Protein AF-A0A940PSN6-F1 (afdb_monomer_lite)

Secondary structure (DSSP, 8-state):
--HHHHHHHHHTTSS--EEETTEEE--HHHHHHHHHHS-SSPPPPHHHHHHHHHHHTTPPPS--HHHHHHHHHHHHHS-HHHHHHHHHTTS-EEEE---HHHHHTS--TTHHHHT--SSS-EEEEETTHHHHHHHTT--B-TT-SEEEEE--GGGHHHHHHHHHHHHS-HHHHHHHHHHHHHHHHH-

Structure (mmCIF, N/CA/C/O backbone):
data_AF-A0A940PSN6-F1
#
_entry.id   AF-A0A940PSN6-F1
#
loop_
_atom_site.group_PDB
_atom_site.id
_atom_site.type_symbol
_atom_site.label_atom_id
_atom_site.label_alt_id
_atom_site.label_comp_id
_atom_site.label_asym_id
_atom_site.label_entity_id
_atom_site.label_seq_id
_atom_site.pdbx_PDB_ins_code
_atom_site.Cartn_x
_atom_site.Cartn_y
_atom_site.Cartn_z
_atom_site.occupancy
_atom_site.B_iso_or_equiv
_atom_site.auth_seq_id
_atom_site.auth_comp_id
_atom_site.auth_asym_id
_atom_site.auth_atom_id
_atom_site.pdbx_PDB_model_num
ATOM 1 N N . MET A 1 1 ? 0.445 -20.295 -1.455 1.00 65.56 1 MET A N 1
ATOM 2 C CA . MET A 1 1 ? -0.242 -20.171 -2.766 1.00 65.56 1 MET A CA 1
ATOM 3 C C . MET A 1 1 ? 0.219 -21.313 -3.665 1.00 65.56 1 MET A C 1
ATOM 5 O O . MET A 1 1 ? 1.392 -21.641 -3.613 1.00 65.56 1 MET A O 1
ATOM 9 N N . THR A 1 2 ? -0.667 -21.957 -4.428 1.00 77.56 2 THR A N 1
ATOM 10 C CA . THR A 1 2 ? -0.292 -23.116 -5.275 1.00 77.56 2 THR A CA 1
ATOM 11 C C . THR A 1 2 ? 0.055 -22.694 -6.702 1.00 77.56 2 THR A C 1
ATOM 13 O O . THR A 1 2 ? -0.516 -21.730 -7.211 1.00 77.56 2 THR A O 1
ATOM 16 N N . GLU A 1 3 ? 0.918 -23.448 -7.386 1.00 75.75 3 GLU A N 1
ATOM 17 C CA . GLU A 1 3 ? 1.288 -23.205 -8.792 1.00 75.75 3 GLU A CA 1
ATOM 18 C C . GLU A 1 3 ? 0.055 -23.097 -9.710 1.00 75.75 3 GLU A C 1
ATOM 20 O O . GLU A 1 3 ? -0.059 -22.175 -10.517 1.00 75.75 3 GLU A O 1
ATOM 25 N N . ARG A 1 4 ? -0.946 -23.965 -9.507 1.00 76.19 4 ARG A N 1
ATOM 26 C CA . ARG A 1 4 ? -2.218 -23.937 -10.252 1.00 76.19 4 ARG A CA 1
ATOM 27 C C . ARG A 1 4 ? -2.990 -22.623 -10.081 1.00 76.19 4 ARG A C 1
ATOM 29 O O . ARG A 1 4 ? -3.653 -22.180 -11.016 1.00 76.19 4 ARG A O 1
ATOM 36 N N . GLN A 1 5 ? -2.937 -21.999 -8.901 1.00 73.75 5 GLN A N 1
ATOM 37 C CA . GLN A 1 5 ? -3.589 -20.705 -8.658 1.00 73.75 5 GLN A CA 1
ATOM 38 C C . GLN A 1 5 ? -2.875 -19.573 -9.396 1.00 73.75 5 GLN A C 1
ATOM 40 O O . GLN A 1 5 ? -3.548 -18.724 -9.975 1.00 73.75 5 GLN A O 1
ATOM 45 N N . VAL A 1 6 ? -1.541 -19.604 -9.424 1.00 73.06 6 VAL A N 1
ATOM 46 C CA . VAL A 1 6 ? -0.707 -18.632 -10.145 1.00 73.06 6 VAL A CA 1
ATOM 47 C C . VAL A 1 6 ? -0.931 -18.732 -11.648 1.00 73.06 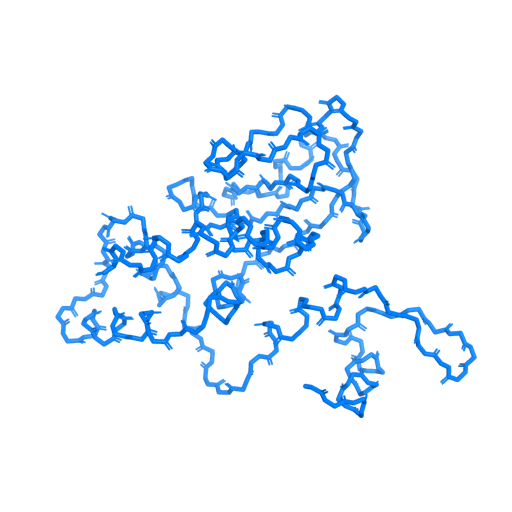6 VAL A C 1
ATOM 49 O O . VAL A 1 6 ? -1.220 -17.731 -12.296 1.00 73.06 6 VAL A O 1
ATOM 52 N N . GLN A 1 7 ? -0.895 -19.948 -12.197 1.00 75.62 7 GLN A N 1
ATOM 53 C CA . GLN A 1 7 ? -1.145 -20.183 -13.620 1.00 75.62 7 GLN A CA 1
ATOM 54 C C . GLN A 1 7 ? -2.556 -19.748 -14.029 1.00 75.62 7 GLN A C 1
ATOM 56 O O . GLN A 1 7 ? -2.727 -19.097 -15.056 1.00 75.62 7 GLN A O 1
ATOM 61 N N . ARG A 1 8 ? -3.576 -20.050 -13.212 1.00 76.88 8 ARG A N 1
ATOM 62 C CA . ARG A 1 8 ? -4.954 -19.606 -13.472 1.00 76.88 8 ARG A CA 1
ATOM 63 C C . ARG A 1 8 ? -5.078 -18.082 -13.413 1.00 76.88 8 ARG A C 1
ATOM 65 O O . ARG A 1 8 ? -5.795 -17.508 -14.226 1.00 76.88 8 ARG A O 1
ATOM 72 N N . ALA A 1 9 ? -4.395 -17.435 -12.471 1.00 70.50 9 ALA A N 1
ATOM 73 C CA . ALA A 1 9 ? -4.379 -15.983 -12.350 1.00 70.50 9 ALA A CA 1
ATOM 74 C C . ALA A 1 9 ? -3.739 -15.315 -13.571 1.00 70.50 9 ALA A C 1
ATOM 76 O O . ALA A 1 9 ? -4.368 -14.435 -14.160 1.00 70.50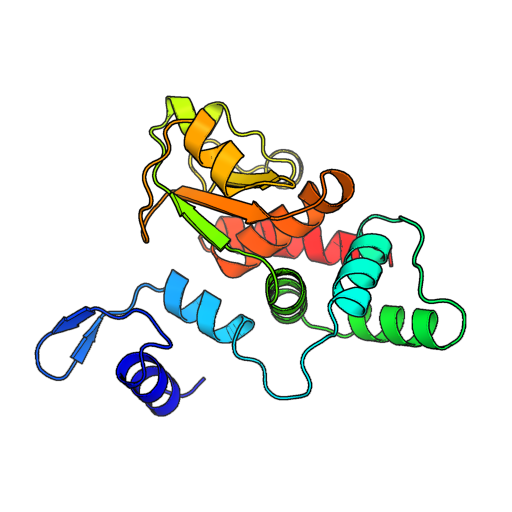 9 ALA A O 1
ATOM 77 N N . ALA A 1 10 ? -2.566 -15.803 -13.988 1.00 72.56 10 ALA A N 1
ATOM 78 C CA . ALA A 1 10 ? -1.859 -15.347 -15.182 1.00 72.56 10 ALA A CA 1
ATOM 79 C C . ALA A 1 10 ? -2.700 -15.552 -16.450 1.00 72.56 10 ALA A C 1
ATOM 81 O O . ALA A 1 10 ? -2.912 -14.617 -17.216 1.00 72.56 10 ALA A O 1
ATOM 82 N N . ALA A 1 11 ? -3.282 -16.743 -16.629 1.00 73.81 11 ALA A N 1
ATOM 83 C CA . ALA A 1 11 ? -4.146 -17.045 -17.771 1.00 73.81 11 ALA A CA 1
ATOM 84 C C . ALA A 1 11 ? -5.416 -16.174 -17.817 1.00 73.81 11 ALA A C 1
ATOM 86 O O . ALA A 1 11 ? -5.918 -15.877 -18.895 1.00 73.81 11 ALA A O 1
ATOM 87 N N . SER A 1 12 ? -5.932 -15.752 -16.657 1.00 71.81 12 SER A N 1
ATOM 88 C CA . SER A 1 12 ? -7.098 -14.863 -16.549 1.00 71.81 12 SER A CA 1
ATOM 89 C C . SER A 1 12 ? -6.772 -13.365 -16.639 1.00 71.81 12 SER A C 1
ATOM 91 O O . SER A 1 12 ? -7.672 -12.551 -16.446 1.00 71.81 12 SER A O 1
ATOM 93 N N . GLY A 1 13 ? -5.503 -12.993 -16.850 1.00 60.91 13 GLY A N 1
ATOM 94 C CA . GLY A 1 13 ? -5.048 -11.596 -16.867 1.00 60.91 13 GLY A CA 1
ATOM 95 C C . GLY A 1 13 ? -5.081 -10.893 -15.503 1.00 60.91 13 GLY A C 1
ATOM 96 O O . GLY A 1 13 ? -4.899 -9.685 -15.430 1.00 60.91 13 GLY A O 1
ATOM 97 N N . ARG A 1 14 ? -5.316 -11.627 -14.405 1.00 61.50 14 ARG A N 1
ATOM 98 C CA . ARG A 1 14 ? -5.317 -11.080 -13.031 1.00 61.50 14 ARG A CA 1
ATOM 99 C C . ARG A 1 14 ? -3.918 -10.943 -12.436 1.00 61.50 14 ARG A C 1
ATOM 101 O O . ARG A 1 14 ? -3.763 -10.331 -11.386 1.00 61.50 14 ARG A O 1
ATOM 108 N N . LEU A 1 15 ? -2.939 -11.577 -13.067 1.00 70.81 15 LEU A N 1
ATOM 109 C CA . LEU A 1 15 ? -1.529 -11.515 -12.727 1.00 70.81 15 LEU A CA 1
ATOM 110 C C . LEU A 1 15 ? -0.794 -11.208 -14.027 1.00 70.81 15 LEU A C 1
ATOM 112 O O . LEU A 1 15 ? -0.895 -11.985 -14.977 1.00 70.81 15 LEU A O 1
ATOM 116 N N . GLU A 1 16 ? -0.105 -10.075 -14.080 1.00 71.25 16 GLU A N 1
ATOM 117 C CA . GLU A 1 16 ? 0.671 -9.709 -15.259 1.00 71.25 16 GLU A CA 1
ATOM 118 C C . GLU A 1 16 ? 1.867 -10.657 -15.390 1.00 71.25 16 GLU A C 1
ATOM 120 O O . GLU A 1 16 ? 2.626 -10.869 -14.441 1.00 71.25 16 GLU A O 1
ATOM 125 N N . ALA A 1 17 ? 1.976 -11.303 -16.548 1.00 75.12 17 ALA A N 1
ATOM 126 C CA . ALA A 1 17 ? 2.935 -12.366 -16.791 1.00 75.12 17 ALA A CA 1
ATOM 127 C C . ALA A 1 17 ? 3.369 -12.348 -18.253 1.00 75.12 17 ALA A C 1
ATOM 129 O O . ALA A 1 17 ? 2.527 -12.292 -19.154 1.00 75.12 17 ALA A O 1
ATOM 130 N N . GLN A 1 18 ? 4.668 -12.480 -18.502 1.00 77.69 18 GLN A N 1
ATOM 131 C CA . GLN A 1 18 ? 5.167 -12.665 -19.857 1.00 77.69 18 GLN A CA 1
ATOM 132 C C . GLN A 1 18 ? 5.041 -14.140 -20.235 1.00 77.69 18 GLN A C 1
ATOM 134 O O . GLN A 1 18 ? 5.559 -15.027 -19.556 1.00 77.69 18 GLN A O 1
ATOM 139 N N . ARG A 1 19 ? 4.355 -14.436 -21.339 1.00 75.88 19 ARG A N 1
ATOM 140 C CA . ARG A 1 19 ? 4.249 -15.808 -21.840 1.00 75.88 19 ARG A CA 1
ATOM 141 C C . ARG A 1 19 ? 5.437 -16.133 -22.741 1.00 75.88 19 ARG A C 1
ATOM 143 O O . ARG A 1 19 ? 5.642 -15.474 -23.754 1.00 75.88 19 ARG A O 1
ATOM 150 N N . VAL A 1 20 ? 6.163 -17.201 -22.415 1.00 79.88 20 VAL A N 1
ATOM 151 C CA . VAL A 1 20 ? 7.245 -17.752 -23.243 1.00 79.88 20 VAL A CA 1
ATOM 152 C C . VAL A 1 20 ? 6.920 -19.215 -23.543 1.00 79.88 20 VAL A C 1
ATOM 154 O O . VAL A 1 20 ? 7.067 -20.109 -22.706 1.00 79.88 20 VAL A O 1
ATOM 157 N N . GLY A 1 21 ? 6.380 -19.458 -24.741 1.00 81.56 21 GLY A N 1
ATOM 158 C CA . GLY A 1 21 ? 5.857 -20.764 -25.146 1.00 81.56 21 GLY A CA 1
ATOM 159 C C . GLY A 1 21 ? 4.703 -21.243 -24.251 1.00 81.56 21 GLY A C 1
ATOM 160 O O . GLY A 1 21 ? 3.621 -20.646 -24.219 1.00 81.56 21 GLY A O 1
ATOM 161 N N . LYS A 1 22 ? 4.930 -22.349 -23.527 1.00 74.94 22 LYS A N 1
ATOM 162 C CA . LYS A 1 22 ? 3.980 -22.931 -22.554 1.00 74.94 22 LYS A CA 1
ATOM 163 C C . LYS A 1 22 ? 4.228 -22.482 -21.105 1.00 74.94 22 LYS A C 1
ATOM 165 O O . LYS A 1 22 ? 3.526 -22.945 -20.212 1.00 74.94 22 LYS A O 1
ATOM 170 N N . ARG A 1 23 ? 5.219 -21.620 -20.859 1.00 76.69 23 ARG A N 1
ATOM 171 C CA . ARG A 1 23 ? 5.586 -21.134 -19.522 1.00 76.69 23 ARG A CA 1
ATOM 172 C C . ARG A 1 23 ? 5.210 -19.662 -19.359 1.00 76.69 23 ARG A C 1
ATOM 174 O O . ARG A 1 23 ? 5.134 -18.920 -20.339 1.00 76.69 23 ARG A O 1
ATOM 181 N N . PHE A 1 24 ? 4.992 -19.259 -18.114 1.00 74.25 24 PHE A N 1
ATOM 182 C CA . PHE A 1 24 ? 4.820 -17.864 -17.721 1.00 74.25 24 PHE A CA 1
ATOM 183 C C . PHE A 1 24 ? 6.058 -17.422 -16.941 1.00 74.25 24 PHE A C 1
ATOM 185 O O . PHE A 1 24 ? 6.455 -18.099 -15.994 1.00 74.25 24 PHE A O 1
ATOM 192 N N . ILE A 1 25 ? 6.659 -16.311 -17.350 1.00 77.94 25 ILE A N 1
ATOM 193 C CA . ILE A 1 25 ? 7.675 -15.590 -16.589 1.00 77.94 25 ILE A CA 1
ATOM 194 C C . ILE A 1 25 ? 6.941 -14.535 -15.765 1.00 77.94 25 ILE A C 1
ATOM 196 O O . ILE A 1 25 ? 6.096 -13.798 -16.279 1.00 77.94 25 ILE A O 1
ATOM 200 N N . LEU A 1 26 ? 7.234 -14.516 -14.470 1.00 74.19 26 LEU A N 1
ATOM 201 C CA . LEU A 1 26 ? 6.602 -13.650 -13.486 1.00 74.19 26 LEU A CA 1
ATOM 202 C C . LEU A 1 26 ? 7.684 -12.872 -12.756 1.00 74.19 26 LEU A C 1
ATOM 204 O O . LEU A 1 26 ? 8.679 -13.457 -12.330 1.00 74.19 26 LEU A O 1
ATOM 208 N N . HIS A 1 27 ? 7.454 -11.581 -12.550 1.00 72.69 27 HIS A N 1
ATOM 209 C CA . HIS A 1 27 ? 8.273 -10.812 -11.626 1.00 72.69 27 HIS A CA 1
ATOM 210 C C . HIS A 1 27 ? 7.880 -11.169 -10.189 1.00 72.69 27 HIS A C 1
ATOM 212 O O . HIS A 1 27 ? 6.693 -11.270 -9.864 1.00 72.69 27 HIS A O 1
ATOM 218 N N . GLU A 1 28 ? 8.878 -11.335 -9.316 1.00 72.81 28 GLU A N 1
ATOM 219 C CA . GLU A 1 28 ? 8.673 -11.645 -7.893 1.00 72.81 28 GLU A CA 1
ATOM 220 C C . GLU A 1 28 ? 7.720 -10.637 -7.235 1.00 72.81 28 GLU A C 1
ATOM 222 O O . GLU A 1 28 ? 6.780 -11.020 -6.539 1.00 72.81 28 GLU A O 1
ATOM 227 N N . ARG A 1 29 ? 7.903 -9.350 -7.559 1.00 72.44 29 ARG A N 1
ATOM 228 C CA . ARG A 1 29 ? 7.044 -8.241 -7.129 1.00 72.44 29 ARG A CA 1
ATOM 229 C C . ARG A 1 29 ? 5.574 -8.497 -7.461 1.00 72.44 29 ARG A C 1
ATOM 231 O O . ARG A 1 29 ? 4.717 -8.398 -6.592 1.00 72.44 29 ARG A O 1
ATOM 238 N N . THR A 1 30 ? 5.278 -8.884 -8.699 1.00 72.25 30 THR A N 1
ATOM 239 C CA . THR A 1 30 ? 3.908 -9.119 -9.178 1.00 72.25 30 THR A CA 1
ATOM 240 C C . THR A 1 30 ? 3.252 -10.292 -8.454 1.00 72.25 30 THR A C 1
ATOM 242 O O . THR A 1 30 ? 2.071 -10.234 -8.109 1.00 72.25 30 THR A O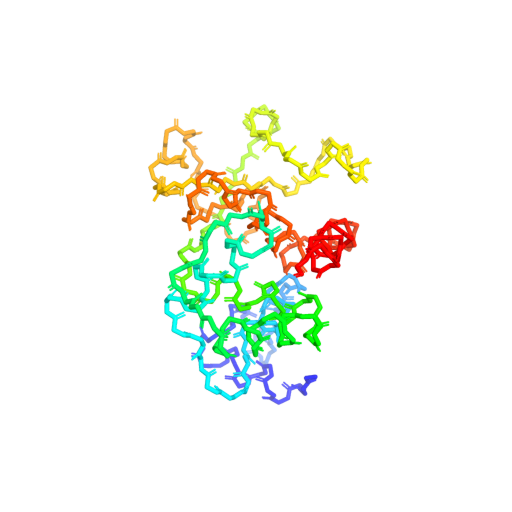 1
ATOM 245 N N . LEU A 1 31 ? 4.023 -11.341 -8.158 1.00 72.38 31 LEU A N 1
ATOM 246 C CA . LEU A 1 31 ? 3.545 -12.486 -7.388 1.00 72.38 31 LEU A CA 1
ATOM 247 C C . LEU A 1 31 ? 3.253 -12.113 -5.926 1.00 72.38 31 LEU A C 1
ATOM 249 O O . LEU A 1 31 ? 2.213 -12.509 -5.400 1.00 72.38 31 LEU A O 1
ATOM 253 N N . HIS A 1 32 ? 4.128 -11.328 -5.295 1.00 72.88 32 HIS A N 1
ATOM 254 C CA . HIS A 1 32 ? 3.955 -10.847 -3.923 1.00 72.88 32 HIS A CA 1
ATOM 255 C C . HIS A 1 32 ? 2.720 -9.944 -3.789 1.00 72.88 32 HIS A C 1
ATOM 257 O O . HIS A 1 32 ? 1.848 -10.175 -2.949 1.00 72.88 32 HIS A O 1
ATOM 263 N N . VAL A 1 33 ? 2.571 -8.981 -4.704 1.00 73.38 33 VAL A N 1
ATOM 264 C CA . VAL A 1 33 ? 1.386 -8.116 -4.801 1.00 73.38 33 VAL A CA 1
ATOM 265 C C . VAL A 1 33 ? 0.116 -8.950 -4.895 1.00 73.38 33 VAL A C 1
ATOM 267 O O . VAL A 1 33 ? -0.849 -8.721 -4.163 1.00 73.38 33 VAL A O 1
ATOM 270 N N . PHE A 1 34 ? 0.110 -9.951 -5.772 1.00 74.88 34 PHE A N 1
ATOM 271 C CA . PHE A 1 34 ? -1.043 -10.818 -5.964 1.00 74.88 34 PHE A CA 1
ATOM 272 C C . PHE A 1 34 ? -1.387 -11.624 -4.704 1.00 74.88 34 PHE A C 1
ATOM 274 O O . PHE A 1 34 ? -2.564 -11.736 -4.367 1.00 74.88 34 PHE A O 1
ATOM 281 N N . GLN A 1 35 ? -0.396 -12.139 -3.968 1.00 76.25 35 GLN A N 1
ATOM 282 C CA . GLN A 1 35 ? -0.633 -12.893 -2.729 1.00 76.25 35 GLN A CA 1
ATOM 283 C C . GLN A 1 35 ? -1.402 -12.079 -1.682 1.00 76.25 35 GLN A C 1
ATOM 285 O O . GLN A 1 35 ? -2.338 -12.602 -1.079 1.00 76.25 35 GLN A O 1
ATOM 290 N N . HIS A 1 36 ? -1.060 -10.802 -1.516 1.00 71.69 36 HIS A N 1
ATOM 291 C CA . HIS A 1 36 ? -1.652 -9.955 -0.478 1.00 71.69 36 HIS A CA 1
ATOM 292 C C . HIS A 1 36 ? -2.898 -9.183 -0.930 1.00 71.69 36 HIS A C 1
ATOM 294 O O . HIS A 1 36 ? -3.726 -8.785 -0.110 1.00 71.69 36 HIS A O 1
ATOM 300 N N . THR A 1 37 ? -3.090 -8.993 -2.237 1.00 70.25 37 THR A N 1
ATOM 301 C CA . THR A 1 37 ? -4.283 -8.312 -2.776 1.00 70.25 37 THR A CA 1
ATOM 302 C C . THR A 1 37 ? -5.434 -9.277 -3.079 1.00 70.25 37 THR A C 1
ATOM 304 O O . THR A 1 37 ? -6.610 -8.893 -3.033 1.00 70.25 37 THR A O 1
ATOM 307 N N . VAL A 1 38 ? -5.137 -10.556 -3.328 1.00 66.62 38 VAL A N 1
ATOM 308 C CA . VAL A 1 38 ? -6.127 -11.589 -3.669 1.00 66.62 38 VAL A CA 1
ATOM 309 C C . VAL A 1 38 ? -6.580 -12.304 -2.403 1.00 66.62 38 VAL A C 1
ATOM 311 O O . VAL A 1 38 ? -6.279 -13.471 -2.155 1.00 66.62 38 VAL A O 1
ATOM 314 N N . ARG A 1 39 ? -7.350 -11.596 -1.573 1.00 65.25 39 ARG A N 1
ATOM 315 C CA . ARG A 1 39 ? -7.935 -12.199 -0.368 1.00 65.25 39 ARG A CA 1
ATOM 316 C C . ARG A 1 39 ? -9.203 -12.998 -0.648 1.00 65.25 39 ARG A C 1
ATOM 318 O O . ARG A 1 39 ? -10.022 -12.667 -1.508 1.00 65.25 39 ARG A O 1
ATOM 325 N N . ARG A 1 40 ? -9.381 -14.028 0.181 1.00 57.03 40 ARG A N 1
ATOM 326 C CA . ARG A 1 40 ? -10.641 -14.748 0.393 1.00 57.03 40 ARG A CA 1
ATOM 327 C C . ARG A 1 40 ? -11.468 -14.020 1.458 1.00 57.03 40 ARG A C 1
ATOM 329 O O . ARG A 1 40 ? -10.917 -13.534 2.440 1.00 57.03 40 ARG A O 1
ATOM 336 N N . GLY A 1 41 ? -12.786 -13.972 1.279 1.00 68.75 41 GLY A N 1
ATOM 337 C CA . GLY A 1 41 ? -13.719 -13.349 2.226 1.00 68.75 41 GLY A CA 1
ATOM 338 C C . GLY A 1 41 ? -14.260 -11.988 1.778 1.00 68.75 41 GLY A C 1
ATOM 339 O O . GLY A 1 41 ? -13.994 -11.509 0.675 1.00 68.75 41 GLY A O 1
ATOM 340 N N . ARG A 1 42 ? -15.088 -11.373 2.633 1.00 75.88 42 ARG A N 1
ATOM 341 C CA . ARG A 1 42 ? -15.779 -10.115 2.315 1.00 75.88 42 ARG A CA 1
ATOM 342 C C . ARG A 1 42 ? -14.785 -8.952 2.256 1.00 75.88 42 ARG A C 1
ATOM 344 O O . ARG A 1 42 ? -14.077 -8.683 3.226 1.00 75.88 42 ARG A O 1
ATOM 351 N N . ARG A 1 43 ? -14.787 -8.230 1.131 1.00 84.00 43 ARG A N 1
ATOM 352 C CA . ARG A 1 43 ? -14.014 -6.991 0.956 1.00 84.00 43 ARG A CA 1
ATOM 353 C C . ARG A 1 43 ? -14.428 -5.946 1.986 1.00 84.00 43 ARG A C 1
ATOM 355 O O . ARG A 1 43 ? -15.618 -5.811 2.281 1.00 84.00 43 ARG A O 1
ATOM 362 N N . TRP A 1 44 ? -13.463 -5.180 2.486 1.00 89.06 44 TRP A N 1
ATOM 363 C CA . TRP A 1 44 ? -13.772 -4.061 3.370 1.00 89.06 44 TRP A CA 1
ATOM 364 C C . TRP A 1 44 ? -14.494 -2.965 2.574 1.00 89.06 44 TRP A C 1
ATOM 366 O O . TRP A 1 44 ? -14.302 -2.791 1.358 1.00 89.06 44 TRP A O 1
ATOM 376 N N . SER A 1 45 ? -15.409 -2.267 3.244 1.00 90.56 45 SER A N 1
ATOM 377 C CA . SER A 1 45 ? -16.056 -1.095 2.659 1.00 90.56 45 SER A CA 1
ATOM 378 C C . SER A 1 45 ? -15.037 0.046 2.552 1.00 90.56 45 SER A C 1
ATOM 380 O O . SER A 1 45 ? -14.004 0.025 3.222 1.00 90.56 45 SER A O 1
ATOM 382 N N . LYS A 1 46 ? -15.322 1.051 1.713 1.00 90.94 46 LYS A N 1
ATOM 383 C CA . LYS A 1 46 ? -14.490 2.266 1.648 1.00 90.94 46 LYS A CA 1
ATOM 384 C C . LYS A 1 46 ? -14.366 2.916 3.034 1.00 90.94 46 LYS A C 1
ATOM 386 O O . LYS A 1 46 ? -13.264 3.266 3.430 1.00 90.94 46 LYS A O 1
ATOM 391 N N . GLN A 1 47 ? -15.472 2.964 3.782 1.00 92.50 47 GLN A N 1
ATOM 392 C CA . GLN A 1 47 ? -15.507 3.520 5.133 1.00 92.50 47 GLN A CA 1
ATOM 393 C C . GLN A 1 47 ? -14.628 2.741 6.115 1.00 92.50 47 GLN A C 1
ATOM 395 O O . GLN A 1 47 ? -13.867 3.346 6.852 1.00 92.50 47 GLN A O 1
ATOM 400 N N . SER A 1 48 ? -14.669 1.403 6.103 1.00 93.81 48 SER A N 1
ATOM 401 C CA . SER A 1 48 ? -13.828 0.605 7.006 1.00 93.81 48 SER A CA 1
ATOM 402 C C . SER A 1 48 ? -12.337 0.759 6.713 1.00 93.81 48 SER A C 1
ATOM 404 O O . SER A 1 48 ? -11.541 0.681 7.639 1.00 93.81 48 SER A O 1
ATOM 406 N N . ILE A 1 49 ? -11.952 0.965 5.448 1.00 93.88 49 ILE A N 1
ATOM 407 C CA . ILE A 1 49 ? -10.558 1.259 5.085 1.00 93.88 49 ILE A CA 1
ATOM 408 C C . ILE A 1 49 ? -10.169 2.658 5.576 1.00 93.88 49 ILE A C 1
ATOM 410 O O . ILE A 1 49 ? -9.109 2.801 6.172 1.00 93.88 49 ILE A O 1
ATOM 414 N N . ALA A 1 50 ? -11.027 3.663 5.374 1.00 93.94 50 ALA A N 1
ATOM 415 C CA . ALA A 1 50 ? -10.785 5.022 5.861 1.00 93.94 50 ALA A CA 1
ATOM 416 C C . ALA A 1 50 ? -10.664 5.067 7.393 1.00 93.94 50 ALA A C 1
ATOM 418 O O . ALA A 1 50 ? -9.676 5.566 7.913 1.00 93.94 50 ALA A O 1
ATOM 419 N N . ASP A 1 51 ? -11.598 4.447 8.119 1.00 95.44 51 ASP A N 1
ATOM 420 C CA . ASP A 1 51 ? -11.533 4.368 9.580 1.00 95.44 51 ASP A CA 1
ATOM 421 C C . ASP A 1 51 ? -10.302 3.587 10.057 1.00 95.44 51 ASP A C 1
ATOM 423 O O . ASP A 1 51 ? -9.736 3.915 11.092 1.00 95.44 51 ASP A O 1
ATOM 427 N N . ALA A 1 52 ? -9.858 2.564 9.323 1.00 95.62 52 ALA A N 1
ATOM 428 C CA . ALA A 1 52 ? -8.635 1.846 9.668 1.00 95.62 52 ALA A CA 1
ATOM 429 C C . ALA A 1 52 ? -7.378 2.696 9.468 1.00 95.62 52 ALA A C 1
ATOM 431 O O . ALA A 1 52 ? -6.504 2.670 10.329 1.00 95.62 52 ALA A O 1
ATOM 432 N N . LEU A 1 53 ? -7.307 3.476 8.385 1.00 95.19 53 LEU A N 1
ATOM 433 C CA . LEU A 1 53 ? -6.238 4.456 8.194 1.00 95.19 53 LEU A CA 1
ATOM 434 C C . LEU A 1 53 ? -6.254 5.497 9.313 1.00 95.19 53 LEU A C 1
ATOM 436 O O . LEU A 1 53 ? -5.207 5.747 9.896 1.00 95.19 53 LEU A O 1
ATOM 440 N N . ASN A 1 54 ? -7.432 6.011 9.680 1.00 95.88 54 ASN A N 1
ATOM 441 C CA . ASN A 1 54 ? -7.567 6.958 10.784 1.00 95.88 54 ASN A CA 1
ATOM 442 C C . ASN A 1 54 ? -7.107 6.349 12.113 1.00 95.88 54 ASN A C 1
ATOM 444 O O . ASN A 1 54 ? -6.395 6.997 12.868 1.00 95.88 54 ASN A O 1
ATOM 448 N N . LEU A 1 55 ? -7.455 5.090 12.395 1.00 96.00 55 LEU A N 1
ATOM 449 C CA . LEU A 1 55 ? -6.972 4.398 13.592 1.00 96.00 55 LEU A CA 1
ATOM 450 C C . LEU A 1 55 ? -5.446 4.276 13.611 1.00 96.00 55 LEU A C 1
ATOM 452 O O . LEU A 1 55 ? -4.846 4.573 14.639 1.00 96.00 55 LEU A O 1
ATOM 456 N N . LEU A 1 56 ? -4.834 3.865 12.497 1.00 95.06 56 LEU A N 1
ATOM 457 C CA . LEU A 1 56 ? -3.381 3.688 12.385 1.00 95.06 56 LEU A CA 1
ATOM 458 C C . LEU A 1 56 ? -2.613 5.008 12.508 1.00 95.06 56 LEU A C 1
ATOM 460 O O . LEU A 1 56 ? -1.478 5.008 12.962 1.00 95.06 56 LEU A O 1
ATOM 464 N N . THR A 1 57 ? -3.214 6.129 12.111 1.00 92.38 57 THR A N 1
ATOM 465 C CA . THR A 1 57 ? -2.588 7.461 12.164 1.00 92.38 57 THR A CA 1
ATOM 466 C C . THR A 1 57 ? -3.017 8.284 13.380 1.00 92.38 57 THR A C 1
ATOM 468 O O . THR A 1 57 ? -2.693 9.469 13.472 1.00 92.38 57 THR A O 1
ATOM 471 N N . GLY A 1 58 ? -3.759 7.681 14.318 1.00 92.06 58 GLY A N 1
ATOM 472 C CA . GLY A 1 58 ? -4.246 8.349 15.528 1.00 92.06 58 GLY A CA 1
ATOM 473 C C . GLY A 1 58 ? -5.312 9.425 15.279 1.00 92.06 58 GLY A C 1
ATOM 474 O O . GLY A 1 58 ? -5.528 10.284 16.132 1.00 92.06 58 GLY A O 1
ATOM 475 N N . LYS A 1 59 ? -5.976 9.405 14.120 1.00 92.50 59 LYS A N 1
ATOM 476 C CA . LYS A 1 59 ? -7.062 10.319 13.741 1.00 92.50 59 LYS A CA 1
ATOM 477 C C . LYS A 1 59 ? -8.429 9.824 14.211 1.00 92.50 59 LYS A C 1
ATOM 479 O O . LYS A 1 59 ? -8.629 8.666 14.591 1.00 92.50 59 LYS A O 1
ATOM 484 N N . GLU A 1 60 ? -9.403 10.728 14.177 1.00 90.19 60 GLU A N 1
ATOM 485 C CA . GLU A 1 60 ? -10.785 10.408 14.523 1.00 90.19 60 GLU A CA 1
ATOM 486 C C . GLU A 1 60 ? -11.436 9.496 13.480 1.00 90.19 60 GLU A C 1
ATOM 488 O O . GLU A 1 60 ? -11.243 9.637 12.275 1.00 90.19 60 GLU A O 1
ATOM 493 N N . THR A 1 61 ? -12.233 8.540 13.950 1.00 93.25 61 THR A N 1
ATOM 494 C CA . THR A 1 61 ? -12.993 7.617 13.102 1.00 93.25 61 THR A CA 1
ATOM 495 C C . THR A 1 61 ? -14.454 8.023 13.058 1.00 93.25 61 THR A C 1
ATOM 497 O O . THR A 1 61 ? -15.024 8.371 14.092 1.00 93.25 61 THR A O 1
ATOM 500 N N . VAL A 1 62 ? -15.101 7.859 11.906 1.00 91.44 62 VAL A N 1
ATOM 501 C CA . VAL A 1 62 ? -16.558 8.038 11.790 1.00 91.44 62 VAL A CA 1
ATOM 502 C C . VAL A 1 62 ? -17.282 6.911 12.524 1.00 91.44 62 VAL A C 1
ATOM 504 O O . VAL A 1 62 ? -18.299 7.122 13.181 1.00 91.44 62 VAL A O 1
ATOM 507 N N . THR A 1 63 ? -16.746 5.690 12.444 1.00 89.25 63 THR A N 1
ATOM 508 C CA . THR A 1 63 ? -17.290 4.551 13.186 1.00 89.25 63 THR A CA 1
ATOM 509 C C . THR A 1 63 ? -17.013 4.698 14.685 1.00 89.25 63 THR A C 1
ATOM 511 O O . THR A 1 63 ? -15.873 4.900 15.104 1.00 89.25 63 THR A O 1
ATOM 514 N N . THR A 1 64 ? -18.041 4.516 15.517 1.00 91.44 64 THR A N 1
ATOM 515 C CA . THR A 1 64 ? -17.958 4.646 16.982 1.00 91.44 64 THR A CA 1
ATOM 516 C C . THR A 1 64 ? -18.384 3.364 17.715 1.00 91.44 64 THR A C 1
ATOM 518 O O . THR A 1 64 ? -18.796 2.367 17.109 1.00 91.44 64 THR A O 1
ATOM 521 N N . GLY A 1 65 ? -18.214 3.356 19.042 1.00 92.81 65 GLY A N 1
ATOM 522 C CA . GLY A 1 65 ? -18.698 2.299 19.934 1.00 92.81 65 GLY A CA 1
ATOM 523 C C . GLY A 1 65 ? -18.177 0.894 19.606 1.00 92.81 65 GLY A C 1
ATOM 524 O O . GLY A 1 65 ? -16.990 0.683 19.343 1.00 92.81 65 GLY A O 1
ATOM 525 N N . SER A 1 66 ? -19.083 -0.089 19.625 1.00 92.50 66 SER A N 1
ATOM 526 C CA . SER A 1 66 ? -18.735 -1.507 19.448 1.00 92.50 66 SER A CA 1
ATOM 527 C C . SER A 1 66 ? -18.124 -1.818 18.077 1.00 92.50 66 SER A C 1
ATOM 529 O O . SER A 1 66 ? -17.236 -2.663 17.977 1.00 92.50 66 SER A O 1
ATOM 531 N N . SER A 1 67 ? -18.545 -1.122 17.019 1.00 91.94 67 SER A N 1
ATOM 532 C CA . SER A 1 67 ? -17.999 -1.299 15.670 1.00 91.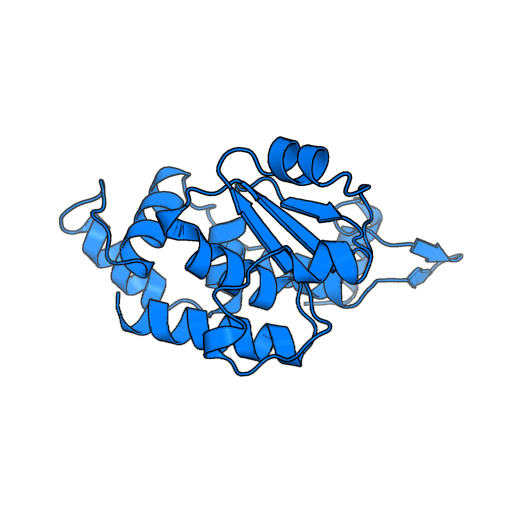94 67 SER A CA 1
ATOM 533 C C . SER A 1 67 ? -16.548 -0.827 15.579 1.00 91.94 67 SER A C 1
ATOM 535 O O . SER A 1 67 ? -15.723 -1.520 14.984 1.00 91.94 67 SER A O 1
ATOM 537 N N . ARG A 1 68 ? -16.210 0.289 16.243 1.00 94.06 68 ARG A N 1
ATOM 538 C CA . ARG A 1 68 ? -14.826 0.779 16.342 1.00 94.06 68 ARG A CA 1
ATOM 539 C C . ARG A 1 68 ? -13.949 -0.209 17.105 1.00 94.06 68 ARG A C 1
ATOM 541 O O . ARG A 1 68 ? -12.868 -0.544 16.635 1.00 94.06 68 ARG A O 1
ATOM 548 N N . SER A 1 69 ? -14.433 -0.715 18.240 1.00 94.12 69 SER A N 1
ATOM 549 C CA . SER A 1 69 ? -13.710 -1.710 19.045 1.00 94.12 69 SER A CA 1
ATOM 550 C C . SER A 1 69 ? -13.413 -2.986 18.245 1.00 94.12 69 SER A C 1
ATOM 552 O O . SER A 1 69 ? -12.261 -3.402 18.145 1.00 94.12 69 SER A O 1
ATOM 554 N N . ARG A 1 70 ? -14.420 -3.541 17.552 1.00 94.31 70 ARG A N 1
ATOM 555 C CA . ARG A 1 70 ? -14.231 -4.703 16.664 1.00 94.31 70 ARG A CA 1
ATOM 556 C C . ARG A 1 70 ? -13.226 -4.424 15.549 1.00 94.31 70 ARG A C 1
ATOM 558 O O . ARG A 1 70 ? -12.443 -5.309 15.213 1.00 94.31 70 ARG A O 1
ATOM 565 N N . LEU A 1 71 ? -13.243 -3.219 14.973 1.00 94.94 71 LEU A N 1
ATOM 566 C CA . LEU A 1 71 ? -12.284 -2.828 13.943 1.00 94.94 71 LEU A CA 1
ATOM 567 C C . LEU A 1 71 ? -10.856 -2.778 14.499 1.00 94.94 71 LEU A C 1
ATOM 569 O O . LEU A 1 71 ? -9.972 -3.352 13.875 1.00 94.94 71 LEU A O 1
ATOM 573 N N . LYS A 1 72 ? -10.641 -2.198 15.688 1.00 95.94 72 LYS A N 1
ATOM 574 C CA . LYS A 1 72 ? -9.336 -2.210 16.372 1.00 95.94 72 LYS A CA 1
ATOM 575 C C . LYS A 1 72 ? -8.825 -3.632 16.597 1.00 95.94 72 LYS A C 1
ATOM 577 O O . LYS A 1 72 ? -7.720 -3.958 16.176 1.00 95.94 72 LYS A O 1
ATOM 582 N N . THR A 1 73 ? -9.646 -4.506 17.187 1.00 95.38 73 THR A N 1
ATOM 583 C CA . THR A 1 73 ? -9.290 -5.921 17.401 1.00 95.38 73 THR A CA 1
ATOM 584 C C . THR A 1 73 ? -8.944 -6.616 16.087 1.00 95.38 73 THR A C 1
ATOM 586 O O . THR A 1 73 ? -7.993 -7.393 16.012 1.00 95.38 73 THR A O 1
ATOM 589 N N . LYS A 1 74 ? -9.699 -6.321 15.025 1.00 94.06 74 LYS A N 1
ATOM 590 C CA . LYS A 1 74 ? -9.443 -6.885 13.704 1.00 94.06 74 LYS A CA 1
ATOM 591 C C . LYS A 1 74 ? -8.135 -6.377 13.102 1.00 94.06 74 LYS A C 1
ATOM 593 O O . LYS A 1 74 ? -7.410 -7.184 12.549 1.00 94.06 74 LYS A O 1
ATOM 598 N N . ILE A 1 75 ? -7.826 -5.086 13.217 1.00 94.56 75 ILE A N 1
ATOM 599 C CA . ILE A 1 75 ? -6.551 -4.523 12.752 1.00 94.56 75 ILE A CA 1
ATOM 600 C C . ILE A 1 75 ? -5.393 -5.202 13.482 1.00 94.56 75 ILE A C 1
ATOM 602 O O . ILE A 1 75 ? -4.519 -5.741 12.821 1.00 94.56 75 ILE A O 1
ATOM 606 N N . ARG A 1 76 ? -5.445 -5.282 14.819 1.00 94.81 76 ARG A N 1
ATOM 607 C CA . ARG A 1 76 ? -4.384 -5.892 15.638 1.00 94.81 76 ARG A CA 1
ATOM 608 C C . ARG A 1 76 ? -4.149 -7.380 15.364 1.00 94.81 76 ARG A C 1
ATOM 610 O O . ARG A 1 76 ? -3.038 -7.846 15.565 1.00 94.81 76 ARG A O 1
ATOM 617 N N . SER A 1 77 ? -5.173 -8.119 14.934 1.00 92.88 77 SER A N 1
ATOM 618 C CA . SER A 1 77 ? -5.084 -9.568 14.670 1.00 92.88 77 SER A CA 1
ATOM 619 C C . SER A 1 77 ? -4.723 -9.927 13.229 1.00 92.88 77 SER A C 1
ATOM 621 O O . SER A 1 77 ? -4.527 -11.104 12.929 1.00 92.88 77 SER A O 1
ATOM 623 N N . LEU A 1 78 ? -4.677 -8.952 12.319 1.00 91.81 78 LEU A N 1
ATOM 624 C CA . LEU A 1 78 ? -4.267 -9.200 10.944 1.00 91.81 78 LEU A CA 1
ATOM 625 C C . LEU A 1 78 ? -2.748 -9.292 10.846 1.00 91.81 78 LEU A C 1
ATOM 627 O O . LEU A 1 78 ? -2.030 -8.522 11.479 1.00 91.81 78 LEU A O 1
ATOM 631 N N . GLU A 1 79 ? -2.273 -10.188 9.983 1.00 91.19 79 GLU A N 1
ATOM 632 C CA . GLU A 1 79 ? -0.885 -10.123 9.543 1.00 91.19 79 GLU A CA 1
ATOM 633 C C . GLU A 1 79 ? -0.636 -8.842 8.745 1.00 91.19 79 GLU A C 1
ATOM 635 O O . GLU A 1 79 ? -1.512 -8.349 8.026 1.00 91.19 79 GLU A O 1
ATOM 640 N N . VAL A 1 80 ? 0.579 -8.314 8.855 1.00 91.56 80 VAL A N 1
ATOM 641 C CA . VAL A 1 80 ? 0.931 -6.981 8.358 1.00 91.56 80 VAL A CA 1
ATOM 642 C C . VAL A 1 80 ? 0.776 -6.876 6.840 1.00 91.56 80 VAL A C 1
ATOM 644 O O . VAL A 1 80 ? 0.169 -5.923 6.351 1.00 91.56 80 VAL A O 1
ATOM 647 N N . GLY A 1 81 ? 1.221 -7.884 6.084 1.00 86.69 81 GLY A N 1
ATOM 648 C CA . GLY A 1 81 ? 1.019 -7.924 4.631 1.00 86.69 81 GLY A CA 1
ATOM 649 C C . GLY A 1 81 ? -0.464 -7.996 4.238 1.00 86.69 81 GLY A C 1
ATOM 650 O O . GLY A 1 81 ? -0.900 -7.365 3.275 1.00 86.69 81 GLY A O 1
ATOM 651 N N . ASP A 1 82 ? -1.282 -8.703 5.020 1.00 87.88 82 ASP A N 1
ATOM 652 C CA . ASP A 1 82 ? -2.734 -8.777 4.816 1.00 87.88 82 ASP A CA 1
ATOM 653 C C . ASP A 1 82 ? -3.430 -7.441 5.114 1.00 87.88 82 ASP A C 1
ATOM 655 O O . ASP A 1 82 ? -4.388 -7.068 4.425 1.00 87.88 82 ASP A O 1
ATOM 659 N N . LEU A 1 83 ? -2.967 -6.724 6.142 1.00 91.75 83 LEU A N 1
ATOM 660 C CA . LEU A 1 83 ? -3.412 -5.372 6.458 1.00 91.75 83 LEU A CA 1
ATOM 661 C C . LEU A 1 83 ? -3.019 -4.409 5.331 1.00 91.75 83 LEU A C 1
ATOM 663 O O . LEU A 1 83 ? -3.891 -3.722 4.801 1.00 91.75 83 LEU A O 1
ATOM 667 N N . ALA A 1 84 ? -1.760 -4.427 4.888 1.00 92.25 84 ALA A N 1
ATOM 668 C CA . ALA A 1 84 ? -1.269 -3.610 3.781 1.00 92.25 84 ALA A CA 1
ATOM 669 C C . ALA A 1 84 ? -2.092 -3.825 2.497 1.00 92.25 84 ALA A C 1
ATOM 671 O O . ALA A 1 84 ? -2.565 -2.867 1.880 1.00 92.25 84 ALA A O 1
ATOM 672 N N . GLY A 1 85 ? -2.366 -5.085 2.144 1.00 88.69 85 GLY A N 1
ATOM 673 C CA . GLY A 1 85 ? -3.229 -5.432 1.015 1.00 88.69 85 GLY A CA 1
ATOM 674 C C . GLY A 1 85 ? -4.659 -4.891 1.147 1.00 88.69 85 GLY A C 1
ATOM 675 O O . GLY A 1 85 ? -5.236 -4.422 0.162 1.00 88.69 85 GLY A O 1
ATOM 676 N N . ILE A 1 86 ? -5.237 -4.894 2.357 1.00 90.31 86 ILE A N 1
ATOM 677 C CA . ILE A 1 86 ? -6.552 -4.281 2.621 1.00 90.31 86 ILE A CA 1
ATOM 678 C C . ILE A 1 86 ? -6.510 -2.767 2.414 1.00 90.31 86 ILE A C 1
ATOM 680 O O . ILE A 1 86 ? -7.408 -2.231 1.759 1.00 90.31 86 ILE A O 1
ATOM 684 N N . LEU A 1 87 ? -5.498 -2.085 2.956 1.00 92.06 87 LEU A N 1
ATOM 685 C CA . LEU A 1 87 ? -5.376 -0.626 2.871 1.00 92.06 87 LEU A CA 1
ATOM 686 C C . LEU A 1 87 ? -5.269 -0.148 1.414 1.00 92.06 87 LEU A C 1
ATOM 688 O O . LEU A 1 87 ? -5.801 0.909 1.067 1.00 92.06 87 LEU A O 1
ATOM 692 N N . LEU A 1 88 ? -4.663 -0.962 0.545 1.00 89.88 88 LEU A N 1
ATOM 693 C CA . LEU A 1 88 ? -4.491 -0.670 -0.880 1.00 89.88 88 LEU A CA 1
ATOM 694 C C . LEU A 1 88 ? -5.643 -1.168 -1.774 1.00 89.88 88 LEU A C 1
ATOM 696 O O . LEU A 1 88 ? -5.776 -0.704 -2.902 1.00 89.88 88 LEU A O 1
ATOM 700 N N . GLN A 1 89 ? -6.524 -2.055 -1.293 1.00 84.25 89 GLN A N 1
ATOM 701 C CA . GLN A 1 89 ? -7.514 -2.783 -2.113 1.00 84.25 89 GLN A CA 1
ATOM 702 C C . GLN A 1 89 ? -8.412 -1.905 -3.005 1.00 84.25 89 GLN A C 1
ATOM 704 O O . GLN A 1 89 ? -8.890 -2.357 -4.047 1.00 84.25 89 GLN A O 1
ATOM 709 N N . ARG A 1 90 ? -8.739 -0.690 -2.560 1.00 81.19 90 ARG A N 1
ATOM 710 C CA . ARG A 1 90 ? -9.642 0.234 -3.270 1.00 81.19 90 ARG A CA 1
ATOM 711 C C . ARG A 1 90 ? -8.941 1.502 -3.744 1.00 81.19 90 ARG A C 1
ATOM 713 O O . ARG A 1 90 ? -9.622 2.461 -4.103 1.00 81.19 90 ARG A O 1
ATOM 720 N N . LYS A 1 91 ? -7.613 1.524 -3.679 1.00 82.81 91 LYS A N 1
ATOM 721 C CA . LYS A 1 91 ? -6.804 2.653 -4.114 1.00 82.81 91 LYS A CA 1
ATOM 722 C C . LYS A 1 91 ? -6.390 2.443 -5.564 1.00 82.81 91 LYS A C 1
ATOM 724 O O . LYS A 1 91 ? -6.146 1.320 -5.995 1.00 82.81 91 LYS A O 1
ATOM 729 N N . GLU A 1 92 ? -6.320 3.538 -6.304 1.00 83.69 92 GLU A N 1
ATOM 730 C CA . GLU A 1 92 ? -5.678 3.538 -7.610 1.00 83.69 92 GLU A CA 1
ATOM 731 C C . GLU A 1 92 ? -4.171 3.524 -7.375 1.00 83.69 92 GLU A C 1
ATOM 733 O O . GLU A 1 92 ? -3.645 4.411 -6.702 1.00 83.69 92 GLU A O 1
ATOM 738 N N . VAL A 1 93 ? -3.512 2.477 -7.870 1.00 86.94 93 VAL A N 1
ATOM 739 C CA . VAL A 1 93 ? -2.064 2.286 -7.782 1.00 86.94 93 VAL A CA 1
ATOM 740 C C . VAL A 1 93 ? -1.518 2.282 -9.199 1.00 86.94 93 VAL A C 1
ATOM 742 O O . VAL A 1 93 ? -2.017 1.558 -10.059 1.00 86.94 93 VAL A O 1
ATOM 745 N N . SER A 1 94 ? -0.496 3.092 -9.439 1.00 88.44 94 SER A N 1
ATOM 746 C CA . SER A 1 94 ? 0.204 3.164 -10.721 1.00 88.44 94 SER A CA 1
ATOM 747 C C . SER A 1 94 ? 1.706 3.151 -10.487 1.00 88.44 94 SER A C 1
ATOM 749 O O . SER A 1 94 ? 2.189 3.734 -9.517 1.00 88.44 94 SER A O 1
ATOM 751 N N . ILE A 1 95 ? 2.433 2.446 -11.350 1.00 89.81 95 ILE A N 1
ATOM 752 C CA . ILE A 1 95 ? 3.885 2.294 -11.255 1.00 89.81 95 ILE A CA 1
ATOM 753 C C . ILE A 1 95 ? 4.514 3.136 -12.361 1.00 89.81 95 ILE A C 1
ATOM 755 O O . ILE A 1 95 ? 4.037 3.150 -13.498 1.00 89.81 95 ILE A O 1
ATOM 759 N N . HIS A 1 96 ? 5.548 3.884 -12.001 1.00 91.56 96 HIS A N 1
ATOM 760 C CA . HIS A 1 96 ? 6.222 4.836 -12.861 1.00 91.56 96 HIS A CA 1
ATOM 761 C C . HIS A 1 96 ? 7.736 4.716 -12.743 1.00 91.56 96 HIS A C 1
ATOM 763 O O . HIS A 1 96 ? 8.270 4.354 -11.691 1.00 91.56 96 HIS A O 1
ATOM 769 N N . ARG A 1 97 ? 8.442 5.093 -13.809 1.00 92.19 97 ARG A N 1
ATOM 770 C CA . ARG A 1 97 ? 9.902 5.202 -13.797 1.00 92.19 97 ARG A CA 1
ATOM 771 C C . ARG A 1 97 ? 10.333 6.635 -13.502 1.00 92.19 97 ARG A C 1
ATOM 773 O O . ARG A 1 97 ? 9.868 7.571 -14.145 1.00 92.19 97 ARG A O 1
ATOM 780 N N . ALA A 1 98 ? 11.261 6.789 -12.568 1.00 92.44 98 ALA A N 1
ATOM 781 C CA . ALA A 1 98 ? 11.982 8.023 -12.290 1.00 92.44 98 ALA A CA 1
ATOM 782 C C . ALA A 1 98 ? 13.482 7.809 -12.491 1.00 92.44 98 ALA A C 1
ATOM 784 O O . ALA A 1 98 ? 14.031 6.766 -12.121 1.00 92.44 98 ALA A O 1
ATOM 785 N N . ASN A 1 99 ? 14.159 8.817 -13.036 1.00 91.00 99 ASN A N 1
ATOM 786 C CA . ASN A 1 99 ? 15.617 8.868 -12.974 1.00 91.00 99 ASN A CA 1
ATOM 787 C C . ASN A 1 99 ? 16.087 9.185 -11.529 1.00 91.00 99 ASN A C 1
ATOM 789 O O . ASN A 1 99 ? 15.267 9.576 -10.693 1.00 91.00 99 ASN A O 1
ATOM 793 N N . PRO A 1 100 ? 17.385 9.035 -11.204 1.00 86.56 100 PRO A N 1
ATOM 794 C CA . PRO A 1 100 ? 17.879 9.268 -9.844 1.00 86.56 100 PRO A CA 1
ATOM 795 C C . PRO A 1 100 ? 17.583 10.671 -9.293 1.00 86.56 100 PRO A C 1
ATOM 797 O O . PRO A 1 100 ? 17.231 10.800 -8.124 1.00 86.56 100 PRO A O 1
ATOM 800 N N . ALA A 1 101 ? 17.655 11.710 -10.134 1.00 87.38 101 ALA A N 1
ATOM 801 C CA . ALA A 1 101 ? 17.343 13.081 -9.729 1.00 87.38 101 ALA A CA 1
ATOM 802 C C . ALA A 1 101 ? 15.862 13.223 -9.334 1.00 87.38 101 ALA A C 1
ATOM 804 O O . ALA A 1 101 ? 15.556 13.639 -8.221 1.00 87.38 101 ALA A O 1
ATOM 805 N N . GLN A 1 102 ? 14.943 12.759 -10.183 1.00 90.19 102 GLN A N 1
ATOM 806 C CA . GLN A 1 102 ? 13.503 12.753 -9.909 1.00 90.19 102 GLN A CA 1
ATOM 807 C C . GLN A 1 102 ? 13.151 11.904 -8.679 1.00 90.19 102 GLN A C 1
ATOM 809 O O . GLN A 1 102 ? 12.287 12.285 -7.895 1.00 90.19 102 GLN A O 1
ATOM 814 N N . ALA A 1 103 ? 13.806 10.753 -8.495 1.00 86.56 103 ALA A N 1
ATOM 815 C CA . ALA A 1 103 ? 13.573 9.883 -7.344 1.00 86.56 103 ALA A CA 1
ATOM 816 C C . ALA A 1 103 ? 14.036 10.528 -6.026 1.00 86.56 103 ALA A C 1
ATOM 818 O O . ALA A 1 103 ? 13.400 10.327 -4.992 1.00 86.56 103 ALA A O 1
ATOM 819 N N . SER A 1 104 ? 15.111 11.323 -6.062 1.00 85.25 104 SER A N 1
ATOM 820 C CA . SER A 1 104 ? 15.614 12.047 -4.889 1.00 85.25 104 SER A CA 1
ATOM 821 C C . SER A 1 104 ? 14.689 13.178 -4.422 1.00 85.25 104 SER A C 1
ATOM 823 O O . SER A 1 104 ? 14.679 13.510 -3.242 1.00 85.25 104 SER A O 1
ATOM 825 N N . GLU A 1 105 ? 13.864 13.726 -5.319 1.00 87.44 105 GLU A N 1
ATOM 826 C CA . GLU A 1 105 ? 12.879 14.770 -5.000 1.00 87.44 105 GLU A CA 1
ATOM 827 C C . GLU A 1 105 ? 11.600 14.223 -4.349 1.00 87.44 105 GLU A C 1
ATOM 829 O O . GLU A 1 105 ? 10.772 14.997 -3.859 1.00 87.44 105 GLU A O 1
ATOM 834 N N . ILE A 1 106 ? 11.390 12.903 -4.372 1.00 87.38 106 ILE A N 1
ATOM 835 C CA . ILE A 1 106 ? 10.223 12.280 -3.748 1.00 87.38 106 ILE A CA 1
ATOM 836 C C . ILE A 1 106 ? 10.589 11.965 -2.294 1.00 87.38 106 ILE A C 1
ATOM 838 O O . ILE A 1 106 ? 11.410 11.075 -2.060 1.00 87.38 106 ILE A O 1
ATOM 842 N N . PRO A 1 107 ? 10.003 12.675 -1.314 1.00 83.31 107 PRO A N 1
ATOM 843 C CA . PRO A 1 107 ? 10.288 12.413 0.085 1.00 83.31 107 PRO A CA 1
ATOM 844 C C . PRO A 1 107 ? 9.749 11.038 0.477 1.00 83.31 107 PRO A C 1
ATOM 846 O O . PRO A 1 107 ? 8.709 10.607 -0.021 1.00 83.31 107 PRO A O 1
ATOM 849 N N . SER A 1 108 ? 10.440 10.387 1.406 1.00 82.62 108 SER A N 1
ATOM 850 C CA . SER A 1 108 ? 9.970 9.163 2.043 1.00 82.62 108 SER A CA 1
ATOM 851 C C . SER A 1 108 ? 9.839 9.384 3.542 1.00 82.62 108 SER A C 1
ATOM 853 O O . SER A 1 108 ? 10.803 9.771 4.201 1.00 82.62 108 SER A O 1
ATOM 855 N N . ALA A 1 109 ? 8.649 9.129 4.082 1.00 76.69 109 ALA A N 1
ATOM 856 C CA . ALA A 1 109 ? 8.422 9.135 5.521 1.00 76.69 109 ALA A CA 1
ATOM 857 C C . ALA A 1 109 ? 8.974 7.858 6.178 1.00 76.69 109 ALA A C 1
ATOM 859 O O . ALA A 1 109 ? 9.358 7.883 7.344 1.00 76.69 109 ALA A O 1
ATOM 860 N N . VAL A 1 110 ? 9.044 6.752 5.428 1.00 78.25 110 VAL A N 1
ATOM 861 C CA . VAL A 1 110 ? 9.512 5.450 5.930 1.00 78.25 110 VAL A CA 1
ATOM 862 C C . VAL A 1 110 ? 11.037 5.325 5.899 1.00 78.25 110 VAL A C 1
ATOM 864 O O . VAL A 1 110 ? 11.610 4.736 6.813 1.00 78.25 110 VAL A O 1
ATOM 867 N N . GLU A 1 111 ? 11.731 5.890 4.903 1.00 72.50 111 GLU A N 1
ATOM 868 C CA . GLU A 1 111 ? 13.196 5.778 4.819 1.00 72.50 111 GLU A CA 1
ATOM 869 C C . GLU A 1 111 ? 13.908 6.412 6.017 1.00 72.50 111 GLU A C 1
ATOM 871 O O . GLU A 1 111 ? 14.856 5.820 6.540 1.00 72.50 111 GLU A O 1
ATOM 876 N N . SER A 1 112 ? 13.433 7.574 6.481 1.00 64.12 112 SER A N 1
ATOM 877 C CA . SER A 1 112 ? 13.978 8.244 7.668 1.00 64.12 112 SER A CA 1
ATOM 878 C C . SER A 1 112 ? 13.808 7.411 8.939 1.00 64.12 112 SER A C 1
ATOM 880 O O . SER A 1 112 ? 14.642 7.488 9.836 1.00 64.12 112 SER A O 1
ATOM 882 N N . GLU A 1 113 ? 12.755 6.595 9.012 1.00 60.34 113 GLU A N 1
ATOM 883 C CA . GLU A 1 113 ? 12.442 5.768 10.178 1.00 60.34 113 GLU A CA 1
ATOM 884 C C . GLU A 1 113 ? 13.119 4.386 10.132 1.00 60.34 113 GLU A C 1
ATOM 886 O O . GLU A 1 113 ? 13.399 3.791 11.173 1.00 60.34 113 GLU A O 1
ATOM 891 N N . ALA A 1 114 ? 13.398 3.876 8.929 1.00 59.50 114 ALA A N 1
ATOM 892 C CA . ALA A 1 114 ? 13.922 2.531 8.697 1.00 59.50 114 ALA A CA 1
ATOM 893 C C . ALA A 1 114 ? 15.400 2.481 8.257 1.00 59.50 114 ALA A C 1
ATOM 895 O O . ALA A 1 114 ? 15.925 1.396 8.000 1.00 59.50 114 ALA A O 1
ATOM 896 N N . GLY A 1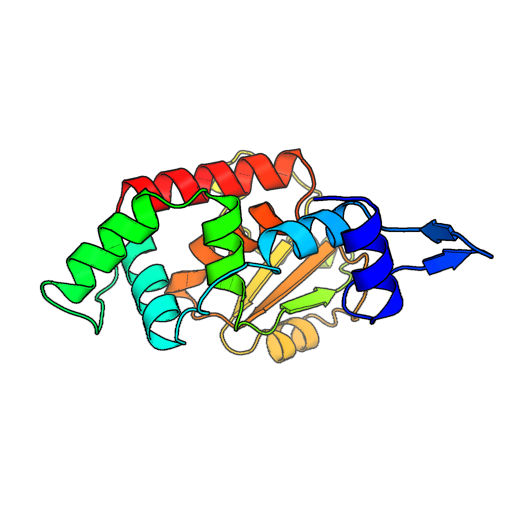 115 ? 16.087 3.626 8.142 1.00 58.53 115 GLY A N 1
ATOM 897 C CA . GLY A 1 115 ? 17.503 3.677 7.748 1.00 58.53 115 GLY A CA 1
ATOM 898 C C . GLY A 1 115 ? 17.757 3.139 6.332 1.00 58.53 115 GLY A C 1
ATOM 899 O O . GLY A 1 115 ? 18.780 2.501 6.057 1.00 58.53 115 GLY A O 1
ATOM 900 N N . LEU A 1 116 ? 16.797 3.329 5.428 1.00 63.97 116 LEU A N 1
ATOM 901 C CA . LEU A 1 116 ? 16.936 2.976 4.017 1.00 63.97 116 LEU A CA 1
ATOM 902 C C . LEU A 1 116 ? 17.738 4.078 3.307 1.00 63.97 116 LEU A C 1
ATOM 904 O O . LEU A 1 116 ? 17.448 5.259 3.463 1.00 63.97 116 LEU A O 1
ATOM 908 N N . GLY A 1 117 ? 18.770 3.699 2.550 1.00 56.22 117 GLY A N 1
ATOM 909 C CA . GLY A 1 117 ? 19.615 4.640 1.815 1.00 56.22 117 GLY A CA 1
ATOM 910 C C . GLY A 1 117 ? 19.445 4.525 0.299 1.00 56.22 117 GLY A C 1
ATOM 911 O O . GLY A 1 117 ? 19.712 3.469 -0.268 1.00 56.22 117 GLY A O 1
ATOM 912 N N . GLY A 1 118 ? 19.074 5.636 -0.346 1.00 58.75 118 GLY A N 1
ATOM 913 C CA . GLY A 1 118 ? 19.642 6.107 -1.619 1.00 58.75 118 GLY A CA 1
ATOM 914 C C . GLY A 1 118 ? 19.258 5.448 -2.952 1.00 58.75 118 GLY A C 1
ATOM 915 O O . GLY A 1 118 ? 19.780 5.889 -3.972 1.00 58.75 118 GLY A O 1
ATOM 916 N N . GLY A 1 119 ? 18.377 4.445 -3.014 1.00 65.25 119 GLY A N 1
ATOM 917 C CA . GLY A 1 119 ? 18.098 3.785 -4.307 1.00 65.25 119 GLY A CA 1
ATOM 918 C C . GLY A 1 119 ? 16.837 2.932 -4.394 1.00 65.25 119 GLY A C 1
ATOM 919 O O . GLY A 1 119 ? 16.755 2.068 -5.266 1.00 65.25 119 GLY A O 1
ATOM 920 N N . GLY A 1 120 ? 15.889 3.140 -3.483 1.00 79.81 120 GLY A N 1
ATOM 921 C CA . GLY A 1 120 ? 14.700 2.307 -3.354 1.00 79.81 120 GLY A CA 1
ATOM 922 C C . GLY A 1 120 ? 13.468 2.770 -4.135 1.00 79.81 120 GLY A C 1
ATOM 923 O O . GLY A 1 120 ? 13.468 3.815 -4.790 1.00 79.81 120 GLY A O 1
ATOM 924 N N . ILE A 1 121 ? 12.388 1.998 -4.016 1.00 87.62 121 ILE A N 1
ATOM 925 C CA . ILE A 1 121 ? 11.045 2.402 -4.421 1.00 87.62 121 ILE A CA 1
ATOM 926 C C . ILE A 1 121 ? 10.664 3.679 -3.675 1.00 87.62 121 ILE A C 1
ATOM 928 O O . ILE A 1 121 ? 10.799 3.792 -2.457 1.00 87.62 121 ILE A O 1
ATOM 932 N N . ARG A 1 122 ? 10.153 4.650 -4.426 1.00 90.81 122 ARG A N 1
ATOM 933 C CA . ARG A 1 122 ? 9.564 5.880 -3.900 1.00 90.81 122 ARG A CA 1
ATOM 934 C C . ARG A 1 122 ? 8.054 5.803 -3.971 1.00 90.81 122 ARG A C 1
ATOM 936 O O . ARG A 1 122 ? 7.507 5.276 -4.939 1.00 90.81 122 ARG A O 1
ATOM 943 N N . VAL A 1 123 ? 7.374 6.365 -2.977 1.00 92.19 123 VAL A N 1
ATOM 944 C CA . VAL A 1 123 ? 5.911 6.363 -2.936 1.00 92.19 123 VAL A CA 1
ATOM 945 C C . VAL A 1 123 ? 5.382 7.786 -3.000 1.00 92.19 123 VAL A C 1
ATOM 947 O O . VAL A 1 123 ? 5.768 8.646 -2.219 1.00 92.19 123 VAL A O 1
ATOM 950 N N . ILE A 1 124 ? 4.466 8.034 -3.933 1.00 92.44 124 ILE A N 1
ATOM 951 C CA . ILE A 1 124 ? 3.699 9.278 -4.000 1.00 92.44 124 ILE A CA 1
ATOM 952 C C . ILE A 1 124 ? 2.300 8.974 -3.467 1.00 92.44 124 ILE A C 1
ATOM 954 O O . ILE A 1 124 ? 1.474 8.407 -4.180 1.00 92.44 124 ILE A O 1
ATOM 958 N N . ALA A 1 125 ? 2.038 9.350 -2.215 1.00 92.31 125 ALA A N 1
ATOM 959 C CA . ALA A 1 125 ? 0.733 9.215 -1.572 1.00 92.31 125 ALA A CA 1
ATOM 960 C C . ALA A 1 125 ? 0.019 10.580 -1.528 1.00 92.31 125 ALA A C 1
ATOM 962 O O . ALA A 1 125 ? 0.132 11.329 -0.559 1.00 92.31 125 ALA A O 1
ATOM 963 N N . GLU A 1 126 ? -0.696 10.927 -2.601 1.00 91.12 126 GLU A N 1
ATOM 964 C CA . GLU A 1 126 ? -1.389 12.217 -2.751 1.00 91.12 126 GLU A CA 1
ATOM 965 C C . GLU A 1 126 ? -2.858 12.029 -3.162 1.00 91.12 126 GLU A C 1
ATOM 967 O O . GLU A 1 126 ? -3.231 10.993 -3.707 1.00 91.12 126 GLU A O 1
ATOM 972 N N . HIS A 1 127 ? -3.704 13.043 -2.933 1.00 89.81 127 HIS A N 1
ATOM 973 C CA . HIS A 1 127 ? -5.146 12.964 -3.221 1.00 89.81 127 HIS A CA 1
ATOM 974 C C . HIS A 1 127 ? -5.440 12.754 -4.715 1.00 89.81 127 HIS A C 1
ATOM 976 O O . HIS A 1 127 ? -6.439 12.143 -5.076 1.00 89.81 127 HIS A O 1
ATOM 982 N N . ASP A 1 128 ? -4.547 13.237 -5.579 1.00 91.19 128 ASP A N 1
ATOM 983 C CA . ASP A 1 128 ? -4.560 12.981 -7.017 1.00 91.19 128 ASP A CA 1
ATOM 984 C C . ASP A 1 128 ? -3.168 12.498 -7.445 1.00 91.19 128 ASP A C 1
ATOM 986 O O . ASP A 1 128 ? -2.312 13.264 -7.903 1.00 91.19 128 ASP A O 1
ATOM 990 N N . ALA A 1 129 ? -2.930 11.204 -7.230 1.00 88.81 129 ALA A N 1
ATOM 991 C CA . ALA A 1 129 ? -1.649 10.560 -7.493 1.00 88.81 129 ALA A CA 1
ATOM 992 C C . ALA A 1 129 ? -1.251 10.637 -8.976 1.00 88.81 129 ALA A C 1
ATOM 994 O O . ALA A 1 129 ? -0.078 10.836 -9.303 1.00 88.81 129 ALA A O 1
ATOM 995 N N . ARG A 1 130 ? -2.232 10.572 -9.886 1.00 88.12 130 ARG A N 1
ATOM 996 C CA . ARG A 1 130 ? -1.999 10.671 -11.330 1.00 88.12 130 ARG A CA 1
ATOM 997 C C . ARG A 1 130 ? -1.513 12.061 -11.720 1.00 88.12 130 ARG A C 1
ATOM 999 O O . ARG A 1 130 ? -0.530 12.184 -12.451 1.00 88.12 130 ARG A O 1
ATOM 1006 N N . LYS A 1 131 ? -2.158 13.118 -11.218 1.00 91.75 131 LYS A N 1
ATOM 1007 C CA . LYS A 1 131 ? -1.710 14.500 -11.439 1.00 91.75 131 LYS A CA 1
ATOM 1008 C C . LYS A 1 131 ? -0.350 14.760 -10.800 1.00 91.75 131 LYS A C 1
ATOM 1010 O O . LYS A 1 131 ? 0.471 15.456 -11.397 1.00 91.75 131 LYS A O 1
ATOM 1015 N N . ALA A 1 132 ? -0.089 14.193 -9.623 1.00 90.81 132 ALA A N 1
ATOM 1016 C CA . A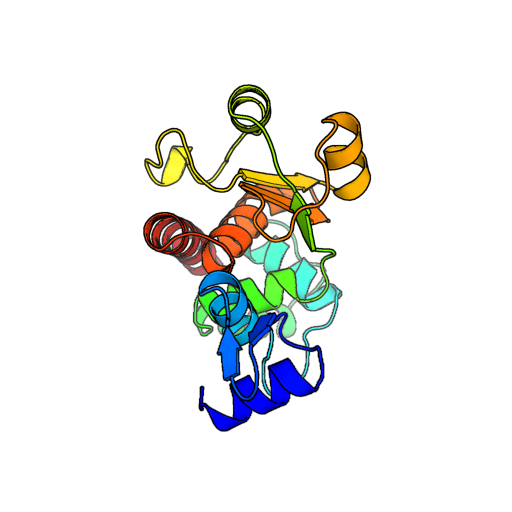LA A 1 132 ? 1.201 14.296 -8.947 1.00 90.81 132 ALA A CA 1
ATOM 1017 C C . ALA A 1 132 ? 2.344 13.648 -9.754 1.00 90.81 132 ALA A C 1
ATOM 1019 O O . ALA A 1 132 ? 3.421 14.242 -9.860 1.00 90.81 132 ALA A O 1
ATOM 1020 N N . ALA A 1 133 ? 2.101 12.485 -10.368 1.00 90.75 133 ALA A N 1
ATOM 1021 C CA . ALA A 1 133 ? 3.052 11.817 -11.258 1.00 90.75 133 ALA A CA 1
ATOM 1022 C C . ALA A 1 133 ? 3.261 12.588 -12.576 1.00 90.75 133 ALA A C 1
ATOM 1024 O O . ALA A 1 133 ? 4.396 12.780 -13.016 1.00 90.75 133 ALA A O 1
ATOM 1025 N N . LEU A 1 134 ? 2.180 13.111 -13.169 1.00 92.00 134 LEU A N 1
ATOM 1026 C CA . LEU A 1 134 ? 2.223 13.943 -14.380 1.00 92.00 134 LEU A CA 1
ATOM 1027 C C . LEU A 1 134 ? 3.045 15.220 -14.187 1.00 92.00 134 LEU A C 1
ATOM 1029 O O . LEU A 1 134 ? 3.887 15.538 -15.024 1.00 92.00 134 LEU A O 1
ATOM 1033 N N . LYS A 1 135 ? 2.850 15.931 -13.068 1.00 93.06 135 LYS A N 1
ATOM 1034 C CA . LYS A 1 135 ? 3.631 17.135 -12.728 1.00 93.06 135 LYS A CA 1
ATOM 1035 C C . LYS A 1 135 ? 5.134 16.858 -12.679 1.00 93.06 135 LYS A C 1
ATOM 1037 O O . LYS A 1 135 ? 5.920 17.708 -13.082 1.00 93.06 135 LYS A O 1
ATOM 1042 N N . ARG A 1 136 ? 5.514 15.661 -12.229 1.00 92.50 136 ARG A N 1
ATOM 1043 C CA . ARG A 1 136 ? 6.904 15.191 -12.140 1.00 92.50 136 ARG A CA 1
ATOM 1044 C C . ARG A 1 136 ? 7.409 14.539 -13.432 1.00 92.50 136 ARG A C 1
ATOM 1046 O O . ARG A 1 136 ? 8.553 14.097 -13.479 1.00 92.50 136 ARG A O 1
ATOM 1053 N N . ARG A 1 137 ? 6.581 14.507 -14.487 1.00 93.75 137 ARG A N 1
ATOM 1054 C CA . ARG A 1 137 ? 6.880 13.915 -15.802 1.00 93.75 137 ARG A CA 1
ATOM 1055 C C . ARG A 1 137 ? 7.326 12.453 -15.700 1.00 93.75 137 ARG A C 1
ATOM 1057 O O . ARG A 1 137 ? 8.269 12.042 -16.369 1.00 93.75 137 ARG A O 1
ATOM 1064 N N . LEU A 1 138 ? 6.658 11.684 -14.841 1.00 93.00 138 LEU A N 1
ATOM 1065 C CA . LEU A 1 138 ? 6.982 10.280 -14.606 1.00 93.00 138 LEU A CA 1
ATOM 1066 C C . LEU A 1 138 ? 6.213 9.373 -15.588 1.00 93.00 138 LEU A C 1
ATOM 1068 O O . LEU A 1 138 ? 4.986 9.268 -15.469 1.00 93.00 138 LEU A O 1
ATOM 1072 N N . PRO A 1 139 ? 6.874 8.713 -16.557 1.00 92.25 139 PRO A N 1
ATOM 1073 C CA . PRO A 1 139 ? 6.212 7.761 -17.447 1.00 92.25 139 PRO A CA 1
ATOM 1074 C C . PRO A 1 139 ? 5.722 6.529 -16.678 1.00 92.25 139 PRO A C 1
ATOM 1076 O O . PRO A 1 139 ? 6.373 6.091 -15.729 1.00 92.25 139 PRO A O 1
ATOM 1079 N N . ILE A 1 140 ? 4.579 5.974 -17.092 1.00 89.44 140 ILE A N 1
ATOM 1080 C CA . ILE A 1 140 ? 4.066 4.703 -16.559 1.00 89.44 140 ILE A CA 1
ATOM 1081 C C . ILE A 1 140 ? 5.016 3.584 -16.982 1.00 89.44 140 ILE A C 1
ATOM 1083 O O . ILE A 1 140 ? 5.366 3.480 -18.156 1.00 89.44 140 ILE A O 1
ATOM 1087 N N . ASP A 1 141 ? 5.411 2.758 -16.022 1.00 85.56 141 ASP A N 1
ATOM 1088 C CA . ASP A 1 141 ? 6.295 1.620 -16.232 1.00 85.56 141 ASP A CA 1
ATOM 1089 C C . ASP A 1 141 ? 6.049 0.576 -15.139 1.00 85.56 141 ASP A C 1
ATOM 1091 O O . ASP A 1 141 ? 6.187 0.875 -13.955 1.00 85.56 141 ASP A O 1
ATOM 1095 N N . ILE A 1 142 ? 5.714 -0.650 -15.536 1.00 79.94 142 ILE A N 1
ATOM 1096 C CA . ILE A 1 142 ? 5.435 -1.774 -14.631 1.00 79.94 142 ILE A CA 1
ATOM 1097 C C . ILE A 1 142 ? 6.649 -2.181 -13.781 1.00 79.94 142 ILE A C 1
ATOM 1099 O O . ILE A 1 142 ? 6.487 -2.676 -12.665 1.00 79.94 142 ILE A O 1
ATOM 1103 N N . GLU A 1 143 ? 7.866 -1.928 -14.266 1.00 81.06 143 GLU A N 1
ATOM 1104 C CA . GLU A 1 143 ? 9.120 -2.183 -13.548 1.00 81.06 143 GLU A CA 1
ATOM 1105 C C . GLU A 1 143 ? 9.643 -0.945 -12.816 1.00 81.06 143 GLU A C 1
ATOM 1107 O O . GLU A 1 143 ? 10.711 -0.983 -12.199 1.00 81.06 143 GLU A O 1
ATOM 1112 N N . GLY A 1 144 ? 8.888 0.150 -12.868 1.00 85.19 144 GLY A N 1
ATOM 1113 C CA . GLY A 1 144 ? 9.261 1.433 -12.308 1.00 85.19 144 GLY A CA 1
ATOM 1114 C C . GLY A 1 144 ? 9.640 1.388 -10.825 1.00 85.19 144 GLY A C 1
ATOM 1115 O O . GLY A 1 144 ? 9.276 0.483 -10.065 1.00 85.19 144 GLY A O 1
ATOM 1116 N N . ASN A 1 145 ? 10.397 2.402 -10.425 1.00 88.75 145 ASN A N 1
ATOM 1117 C CA . ASN A 1 145 ? 10.888 2.647 -9.070 1.00 88.75 145 ASN A CA 1
ATOM 1118 C C . ASN A 1 145 ? 10.055 3.699 -8.318 1.00 88.75 145 ASN A C 1
ATOM 1120 O O . ASN A 1 145 ? 10.431 4.104 -7.222 1.00 88.75 145 ASN A O 1
ATOM 1124 N N . VAL A 1 146 ? 8.933 4.153 -8.879 1.00 91.31 146 VAL A N 1
ATOM 1125 C CA . VAL A 1 146 ? 7.983 5.042 -8.204 1.00 91.31 146 VAL A CA 1
ATOM 1126 C C . VAL A 1 146 ? 6.596 4.426 -8.234 1.00 91.31 146 VAL A C 1
ATOM 1128 O O . VAL A 1 146 ? 6.119 4.010 -9.285 1.00 91.31 146 VAL A O 1
ATOM 1131 N N . ILE A 1 147 ? 5.923 4.408 -7.091 1.00 92.19 147 ILE A N 1
ATOM 1132 C CA . ILE A 1 147 ? 4.546 3.940 -6.967 1.00 92.19 147 ILE A CA 1
ATOM 1133 C C . ILE A 1 147 ? 3.679 5.108 -6.519 1.00 92.19 147 ILE A C 1
ATOM 1135 O O . ILE A 1 147 ? 3.860 5.665 -5.440 1.00 92.19 147 ILE A O 1
ATOM 1139 N N . ALA A 1 148 ? 2.729 5.489 -7.361 1.00 92.62 148 ALA A N 1
ATOM 1140 C CA . ALA A 1 148 ? 1.781 6.553 -7.082 1.00 92.62 148 ALA A CA 1
ATOM 1141 C C . ALA A 1 148 ? 0.450 5.944 -6.624 1.00 92.62 148 ALA A C 1
ATOM 1143 O O . ALA A 1 148 ? -0.120 5.099 -7.322 1.00 92.62 148 ALA A O 1
ATOM 1144 N N . VAL A 1 149 ? -0.029 6.364 -5.449 1.00 93.00 149 VAL A N 1
ATOM 1145 C CA . VAL A 1 149 ? -1.242 5.849 -4.800 1.00 93.00 149 VAL A CA 1
ATOM 1146 C C . VAL A 1 149 ? -2.127 6.988 -4.317 1.00 93.00 149 VAL A C 1
ATOM 1148 O O . VAL A 1 149 ? -1.676 7.886 -3.608 1.00 93.00 149 VAL A O 1
ATOM 1151 N N . THR A 1 150 ? -3.416 6.931 -4.652 1.00 91.44 150 THR A N 1
ATOM 1152 C CA . THR A 1 150 ? -4.374 7.954 -4.215 1.00 91.44 150 THR A CA 1
ATOM 1153 C C . THR A 1 150 ? -4.629 7.890 -2.705 1.00 91.44 150 THR A C 1
ATOM 1155 O O . THR A 1 150 ? -5.218 6.933 -2.189 1.00 91.44 150 THR A O 1
ATOM 1158 N N . SER A 1 151 ? -4.237 8.926 -1.968 1.00 90.81 151 SER A N 1
ATOM 1159 C CA . SER A 1 151 ? -4.387 8.994 -0.512 1.00 90.81 151 SER A CA 1
ATOM 1160 C C . SER A 1 151 ? -4.526 10.416 0.014 1.00 90.81 151 SER A C 1
ATOM 1162 O O . SER A 1 151 ? -4.050 11.372 -0.586 1.00 90.81 151 SER A O 1
ATOM 1164 N N . GLU A 1 152 ? -5.141 10.561 1.181 1.00 90.56 152 GLU A N 1
ATOM 1165 C CA . GLU A 1 152 ? -5.051 11.802 1.941 1.00 90.56 152 GLU A CA 1
ATOM 1166 C C . GLU A 1 152 ? -3.651 11.942 2.547 1.00 90.56 152 GLU A C 1
ATOM 1168 O O . GLU A 1 152 ? -3.001 10.942 2.871 1.00 90.56 152 GLU A O 1
ATOM 1173 N N . ARG A 1 153 ? -3.182 13.190 2.686 1.00 87.06 153 ARG A N 1
ATOM 1174 C CA . ARG A 1 153 ? -1.831 13.493 3.190 1.00 87.06 153 ARG A CA 1
ATOM 1175 C C . ARG A 1 153 ? -1.606 12.950 4.595 1.00 87.06 153 ARG A C 1
ATOM 1177 O O . ARG A 1 153 ? -0.516 12.494 4.908 1.00 87.06 153 ARG A O 1
ATOM 1184 N N . GLU A 1 154 ? -2.641 12.972 5.426 1.00 90.06 154 GLU A N 1
ATOM 1185 C CA . GLU A 1 154 ? -2.576 12.445 6.787 1.00 90.06 154 GLU A CA 1
ATOM 1186 C C . GLU A 1 154 ? -2.403 10.924 6.855 1.00 90.06 154 GLU A C 1
ATOM 1188 O O . GLU A 1 154 ? -1.963 10.414 7.878 1.00 90.06 154 GLU A O 1
ATOM 1193 N N . HIS A 1 155 ? -2.689 10.196 5.771 1.00 92.50 155 HIS A N 1
ATOM 1194 C CA . HIS A 1 155 ? -2.481 8.746 5.687 1.00 92.50 155 HIS A CA 1
ATOM 1195 C C . HIS A 1 155 ? -1.205 8.379 4.926 1.00 92.50 155 HIS A C 1
ATOM 1197 O O . HIS A 1 155 ? -0.955 7.196 4.704 1.00 92.50 155 HIS A O 1
ATOM 1203 N N . ALA A 1 156 ? -0.401 9.367 4.514 1.00 90.62 156 ALA A N 1
ATOM 1204 C CA . ALA A 1 156 ? 0.731 9.158 3.617 1.00 90.62 156 ALA A CA 1
ATOM 1205 C C . ALA A 1 156 ? 1.745 8.143 4.163 1.00 90.62 156 ALA A C 1
ATOM 1207 O O . ALA A 1 156 ? 2.111 7.232 3.430 1.00 90.62 156 ALA A O 1
ATOM 1208 N N . GLN A 1 157 ? 2.122 8.227 5.444 1.00 91.94 157 GLN A N 1
ATOM 1209 C CA . GLN A 1 157 ? 3.069 7.287 6.062 1.00 91.94 157 GLN A CA 1
ATOM 1210 C C . GLN A 1 157 ? 2.521 5.852 6.096 1.00 91.94 157 GLN A C 1
ATOM 1212 O O . GLN A 1 157 ? 3.218 4.916 5.714 1.00 91.94 157 GLN A O 1
ATOM 1217 N N . ALA A 1 158 ? 1.257 5.668 6.498 1.00 93.94 158 ALA A N 1
ATOM 1218 C CA . ALA A 1 158 ? 0.624 4.347 6.540 1.00 93.94 158 ALA A CA 1
ATOM 1219 C C . ALA A 1 158 ? 0.486 3.734 5.135 1.00 93.94 158 ALA A C 1
ATOM 1221 O O . ALA A 1 158 ? 0.700 2.536 4.950 1.00 93.94 158 ALA A O 1
ATOM 1222 N N . ILE A 1 159 ? 0.158 4.555 4.131 1.00 94.75 159 ILE A N 1
ATOM 1223 C CA . ILE A 1 159 ? 0.079 4.117 2.734 1.00 94.75 159 ILE A CA 1
ATOM 1224 C C . ILE A 1 159 ? 1.460 3.812 2.166 1.00 94.75 159 ILE A C 1
ATOM 1226 O O . ILE A 1 159 ? 1.612 2.796 1.499 1.00 94.75 159 ILE A O 1
ATOM 1230 N N . GLU A 1 160 ? 2.465 4.636 2.439 1.00 93.50 160 GLU A N 1
ATOM 1231 C CA . GLU A 1 160 ? 3.840 4.372 2.027 1.00 93.50 160 GLU A CA 1
ATOM 1232 C C . GLU A 1 160 ? 4.351 3.056 2.612 1.00 93.50 160 GLU A C 1
ATOM 1234 O O . GLU A 1 160 ? 4.824 2.200 1.866 1.00 93.50 160 GLU A O 1
ATOM 1239 N N . ALA A 1 161 ? 4.166 2.840 3.914 1.00 93.62 161 ALA A N 1
ATOM 1240 C CA . ALA A 1 161 ? 4.552 1.602 4.576 1.00 93.62 161 ALA A CA 1
ATOM 1241 C C . ALA A 1 161 ? 3.817 0.383 3.984 1.00 93.62 161 ALA A C 1
ATOM 1243 O O . ALA A 1 161 ? 4.443 -0.639 3.702 1.00 93.62 161 ALA A O 1
ATOM 1244 N N . ALA A 1 162 ? 2.517 0.511 3.689 1.00 93.75 162 ALA A N 1
ATOM 1245 C CA . ALA A 1 162 ? 1.752 -0.525 2.994 1.00 93.75 162 ALA A CA 1
ATOM 1246 C C . ALA A 1 162 ? 2.252 -0.789 1.571 1.00 93.75 162 ALA A C 1
ATOM 1248 O O . ALA A 1 162 ? 2.329 -1.939 1.146 1.00 93.75 162 ALA A O 1
ATOM 1249 N N . VAL A 1 163 ? 2.616 0.249 0.821 1.00 92.94 163 VAL A N 1
ATOM 1250 C CA . VAL A 1 163 ? 3.173 0.088 -0.524 1.00 92.94 163 VAL A CA 1
ATOM 1251 C C . VAL A 1 163 ? 4.519 -0.622 -0.464 1.00 92.94 163 VAL A C 1
ATOM 1253 O O . VAL A 1 163 ? 4.720 -1.570 -1.218 1.00 92.94 163 VAL A O 1
ATOM 1256 N N . LEU A 1 164 ? 5.415 -0.232 0.441 1.00 91.69 164 LEU A N 1
ATOM 1257 C CA . LEU A 1 164 ? 6.724 -0.869 0.586 1.00 91.69 164 LEU A CA 1
ATOM 1258 C C . LEU A 1 164 ? 6.601 -2.330 1.039 1.00 91.69 164 LEU A C 1
ATOM 1260 O O . LEU A 1 164 ? 7.260 -3.191 0.461 1.00 91.69 164 LEU A O 1
ATOM 1264 N N . ALA A 1 165 ? 5.692 -2.634 1.971 1.00 90.62 165 ALA A N 1
ATOM 1265 C CA . ALA A 1 165 ? 5.401 -4.004 2.407 1.00 90.62 165 ALA A CA 1
ATOM 1266 C C . ALA A 1 165 ? 4.906 -4.907 1.261 1.00 90.62 165 ALA A C 1
ATOM 1268 O O . ALA A 1 165 ? 5.148 -6.111 1.263 1.00 90.62 165 ALA A O 1
ATOM 1269 N N . ILE A 1 166 ? 4.224 -4.345 0.258 1.00 89.12 166 ILE A N 1
ATOM 1270 C CA . ILE A 1 166 ? 3.624 -5.127 -0.830 1.00 89.12 166 ILE A CA 1
ATOM 1271 C C . ILE A 1 166 ? 4.485 -5.159 -2.096 1.00 89.12 166 ILE A C 1
ATOM 1273 O O . ILE A 1 166 ? 4.601 -6.214 -2.722 1.00 89.12 166 ILE A O 1
ATOM 1277 N N . TYR A 1 167 ? 5.065 -4.024 -2.480 1.00 86.62 167 TYR A N 1
ATOM 1278 C CA . TYR A 1 167 ? 5.757 -3.828 -3.755 1.00 86.62 167 TYR A CA 1
ATOM 1279 C C . TYR A 1 167 ? 7.280 -3.703 -3.618 1.00 86.62 167 TYR A C 1
ATOM 1281 O O . TYR A 1 167 ? 7.973 -3.742 -4.635 1.00 86.62 167 TYR A O 1
ATOM 1289 N N . GLY A 1 168 ? 7.802 -3.543 -2.400 1.00 86.56 168 GLY A N 1
ATOM 1290 C CA . GLY A 1 168 ? 9.228 -3.376 -2.137 1.00 86.56 168 GLY A CA 1
ATOM 1291 C C . GLY A 1 168 ? 10.084 -4.599 -2.475 1.00 86.56 168 GLY A C 1
ATOM 1292 O O . GLY A 1 168 ? 9.626 -5.744 -2.543 1.00 86.56 168 GLY A O 1
ATOM 1293 N N . SER A 1 169 ? 11.383 -4.365 -2.618 1.00 84.12 169 SER A N 1
ATOM 1294 C CA . SER A 1 169 ? 12.429 -5.374 -2.424 1.00 84.12 169 SER A CA 1
ATOM 1295 C C . SER A 1 169 ? 12.377 -5.955 -1.006 1.00 84.12 169 SER A C 1
ATOM 1297 O O . SER A 1 169 ? 11.710 -5.411 -0.133 1.00 84.12 169 SER A O 1
ATOM 1299 N N . THR A 1 170 ? 13.098 -7.044 -0.733 1.00 84.25 170 THR A N 1
ATOM 1300 C CA . THR A 1 170 ? 13.105 -7.676 0.601 1.00 84.25 170 THR A CA 1
ATOM 1301 C C . THR A 1 170 ? 13.425 -6.683 1.722 1.00 84.25 170 THR A C 1
ATOM 1303 O O . THR A 1 170 ? 12.732 -6.657 2.733 1.00 84.25 170 THR A O 1
ATOM 1306 N N . ARG A 1 171 ? 14.419 -5.806 1.521 1.00 85.38 171 ARG A N 1
ATOM 1307 C CA . ARG A 1 171 ? 14.808 -4.792 2.514 1.00 85.38 171 ARG A CA 1
ATOM 1308 C C . ARG A 1 171 ? 13.704 -3.756 2.742 1.00 85.38 171 ARG A C 1
ATOM 1310 O O . ARG A 1 171 ? 13.424 -3.392 3.879 1.00 85.38 171 ARG A O 1
ATOM 1317 N N . GLU A 1 172 ? 13.082 -3.283 1.668 1.00 88.12 172 GLU A N 1
ATOM 1318 C CA . GLU A 1 172 ? 11.989 -2.305 1.733 1.00 88.12 172 GLU A CA 1
ATOM 1319 C C . GLU A 1 172 ? 10.720 -2.907 2.324 1.00 88.12 172 GLU A C 1
ATOM 1321 O O . GLU A 1 172 ? 10.023 -2.234 3.075 1.00 88.12 172 GLU A O 1
ATOM 1326 N N . ARG A 1 173 ? 10.449 -4.184 2.032 1.00 89.00 173 ARG A N 1
ATOM 1327 C CA . ARG A 1 173 ? 9.341 -4.932 2.621 1.00 89.00 173 ARG A CA 1
ATOM 1328 C C . ARG A 1 173 ? 9.489 -5.000 4.128 1.00 89.00 173 ARG A C 1
ATOM 1330 O O . ARG A 1 173 ? 8.590 -4.552 4.825 1.00 89.00 173 ARG A O 1
ATOM 1337 N N . THR A 1 174 ? 10.649 -5.427 4.623 1.00 89.12 174 THR A N 1
ATOM 1338 C CA . THR A 1 174 ? 10.925 -5.461 6.066 1.00 89.12 174 THR A CA 1
ATOM 1339 C C . THR A 1 174 ? 10.787 -4.081 6.715 1.00 89.12 174 THR A C 1
ATOM 1341 O O . THR A 1 174 ? 10.241 -3.964 7.810 1.00 89.12 174 THR A O 1
ATOM 1344 N N . ALA A 1 175 ? 11.235 -3.016 6.045 1.00 90.00 175 ALA A N 1
ATOM 1345 C CA . ALA A 1 175 ? 11.065 -1.648 6.533 1.00 90.00 175 ALA A CA 1
ATOM 1346 C C . ALA A 1 175 ? 9.587 -1.221 6.597 1.00 90.00 175 ALA A C 1
ATOM 1348 O O . ALA A 1 175 ? 9.134 -0.722 7.627 1.00 90.00 175 ALA A O 1
ATOM 1349 N N . GLY A 1 176 ? 8.828 -1.448 5.521 1.00 91.75 176 GLY A N 1
ATOM 1350 C CA . GLY A 1 176 ? 7.398 -1.149 5.462 1.00 91.75 176 GLY A CA 1
ATOM 1351 C C . GLY A 1 176 ? 6.589 -1.954 6.481 1.00 91.75 176 GLY A C 1
ATOM 1352 O O . GLY A 1 176 ? 5.732 -1.399 7.164 1.00 91.75 176 GLY A O 1
ATOM 1353 N N . GLU A 1 177 ? 6.906 -3.239 6.647 1.00 92.69 177 GLU A N 1
ATOM 1354 C CA . GLU A 1 177 ? 6.296 -4.109 7.655 1.00 92.69 177 GLU A CA 1
ATOM 1355 C C . GLU A 1 177 ? 6.609 -3.645 9.077 1.00 92.69 177 GLU A C 1
ATOM 1357 O O . GLU A 1 177 ? 5.713 -3.615 9.916 1.00 92.69 177 GLU A O 1
ATOM 1362 N N . SER A 1 178 ? 7.849 -3.231 9.350 1.00 92.81 178 SER A N 1
ATOM 1363 C CA . SER A 1 178 ? 8.244 -2.701 10.658 1.00 92.81 178 SER A CA 1
ATOM 1364 C C . SER A 1 178 ? 7.452 -1.443 11.021 1.00 92.81 178 SER A C 1
ATOM 1366 O O . SER A 1 178 ? 6.859 -1.378 12.098 1.00 92.81 178 SER A O 1
ATOM 1368 N N . VAL A 1 179 ? 7.348 -0.475 10.102 1.00 93.06 179 VAL A N 1
ATOM 1369 C CA . VAL A 1 179 ? 6.549 0.742 10.333 1.00 93.06 179 VAL A CA 1
ATOM 1370 C C . VAL A 1 179 ? 5.068 0.405 10.504 1.00 93.06 179 VAL A C 1
ATOM 1372 O O . VAL A 1 179 ? 4.446 0.869 11.457 1.00 93.06 179 VAL A O 1
ATOM 1375 N N . LEU A 1 180 ? 4.492 -0.441 9.643 1.00 93.56 180 LEU A N 1
ATOM 1376 C CA . LEU A 1 180 ? 3.094 -0.854 9.794 1.00 93.56 180 LEU A CA 1
ATOM 1377 C C . LEU A 1 180 ? 2.831 -1.594 11.108 1.00 93.56 180 LEU A C 1
ATOM 1379 O O . LEU A 1 180 ? 1.768 -1.398 11.689 1.00 93.56 180 LEU A O 1
ATOM 1383 N N . THR A 1 181 ? 3.781 -2.398 11.586 1.00 95.12 181 THR A N 1
ATOM 1384 C CA . THR A 1 181 ? 3.678 -3.091 12.877 1.00 95.12 181 THR A CA 1
ATOM 1385 C C . THR A 1 181 ? 3.603 -2.080 14.016 1.00 95.12 181 THR A C 1
ATOM 1387 O O . THR A 1 181 ? 2.671 -2.138 14.813 1.00 95.12 181 THR A O 1
ATOM 1390 N N . LYS A 1 182 ? 4.498 -1.083 14.041 1.00 93.88 182 LYS A N 1
ATOM 1391 C CA . LYS A 1 182 ? 4.452 -0.002 15.042 1.00 93.88 182 LYS A CA 1
ATOM 1392 C C . LYS A 1 182 ? 3.124 0.758 15.005 1.00 93.88 182 LYS A C 1
ATOM 1394 O O . LYS A 1 182 ? 2.540 1.046 16.048 1.00 93.88 182 LYS A O 1
ATOM 1399 N N . LEU A 1 183 ? 2.619 1.065 13.807 1.00 93.88 183 LEU A N 1
ATOM 1400 C CA . LEU A 1 183 ? 1.318 1.724 13.660 1.00 93.88 183 LEU A CA 1
ATOM 1401 C C . LEU A 1 183 ? 0.187 0.824 14.184 1.00 93.88 183 LEU A C 1
ATOM 1403 O O . LEU A 1 183 ? -0.681 1.292 14.918 1.00 93.88 183 LEU A O 1
ATOM 1407 N N . GLN A 1 184 ? 0.217 -0.473 13.872 1.00 94.56 184 GLN A N 1
ATOM 1408 C CA . GLN A 1 184 ? -0.756 -1.469 14.332 1.00 94.56 184 GLN A CA 1
ATOM 1409 C C . GLN A 1 184 ? -0.750 -1.648 15.857 1.00 94.56 184 GLN A C 1
ATOM 1411 O O . GLN A 1 184 ? -1.816 -1.844 16.442 1.00 94.56 184 GLN A O 1
ATOM 1416 N N . GLU A 1 185 ? 0.411 -1.538 16.502 1.00 93.12 185 GLU A N 1
ATOM 1417 C CA . GLU A 1 185 ? 0.564 -1.570 17.963 1.00 93.12 185 GLU A CA 1
ATOM 1418 C C . GLU A 1 185 ? -0.004 -0.321 18.655 1.00 93.12 185 GLU A C 1
ATOM 1420 O O . GLU A 1 185 ? -0.401 -0.394 19.818 1.00 93.12 185 GLU A O 1
ATOM 1425 N N . SER A 1 186 ? -0.093 0.811 17.946 1.00 90.69 186 SER A N 1
ATOM 1426 C CA . SER A 1 186 ? -0.617 2.073 18.493 1.00 90.69 186 SER A CA 1
ATOM 1427 C C . SER A 1 186 ? -2.149 2.215 18.429 1.00 90.69 186 SER A C 1
ATOM 1429 O O . SER A 1 186 ? -2.727 3.054 19.126 1.00 90.69 186 SER A O 1
ATOM 1431 N N . VAL A 1 187 ? -2.820 1.386 17.618 1.00 89.50 187 VAL A N 1
ATOM 1432 C CA . VAL A 1 187 ? -4.295 1.288 17.508 1.00 89.50 187 VAL A CA 1
ATOM 1433 C C . VAL A 1 187 ? -4.882 0.730 18.784 1.00 89.50 187 VAL A C 1
ATOM 1435 O O . VAL A 1 187 ? -5.953 1.196 19.261 1.00 89.50 187 VAL A O 1
#

Sequence (187 aa):
MTERQVQRAAASGRLEAQRVGKRFILHERTLHVFQHTVRRGRRWSKQSIADALNLLTGKETVTTGSSRSRLKTKIRSLEVGDLAGILLQRKEVSIHRANPAQASEIPSAVESEAGLGGGGIRVIAEHDARKAALKRRLPIDIEGNVIAVTSEREHAQAIEAAVLAIYGSTRERTAGESVLTKLQESV

Radius of gyration: 16.82 Å; chains: 1; bounding box: 38×41×45 Å

Organism: NCBI:txid662960

pLDDT: mean 85.06, std 9.91, range [56.22, 96.0]

Foldseek 3Di:
DDPVVVVVCCVVVVQPWDDDPPDTHHDPLSVLLCVQQVDDDDQDDPLLLVQLLCLLLVHDHPDDDPVNVVSLVVLLPDQLSNNLSNNQNPKDKFAWADDQVLQVPQDAPLCVVQVDDRDAAGEAAEQCQVVVCVVSVTHTDPPHSYMGIHHHPSSRNLNCLSCQLRRTDPSSVVSSSVSSNVSSVSD